Protein AF-R7JAC8-F1 (afdb_monomer_lite)

Foldseek 3Di:
DADPQQKDKDWWKKFKFLFFPDWDPDFADDPVPVLVVQFACPFPDPDGGDRPQFDPDPPPTDGQDGATPCAEHDDLVRGHHDAPDDGPIDTDDPDDDDDPDDRDDDGYWQFYALLQQFFSNFMFMKIKMFMDHNPDFQAKWKAAFPDQDIDHQVVLQVVLCVLLVHDDQQGKHFACPPPPFKDKDQDLVSQQVGIAGNPPRHGDDSVSLVSQCVDNRHNIMTMARRRIAMFGAQGAFRSACNNQFDDDPNHGDQADQFSVSTHRSRGGRRGIDDPQKDKDKAWDDFSHGHHRHRHDTDSHRSRGSRHVDGGTDIDIDIDGHDDDDDDDDD

Radius of gyration: 23.65 Å; chains: 1; bounding box: 54×38×82 Å

Structure (mmCIF, N/CA/C/O backbone):
data_AF-R7JAC8-F1
#
_entry.id   AF-R7JAC8-F1
#
loop_
_atom_site.group_PDB
_atom_site.id
_atom_site.type_symbol
_atom_site.label_atom_id
_atom_site.label_alt_id
_atom_site.label_comp_id
_atom_site.label_asym_id
_atom_site.label_entity_id
_atom_site.label_seq_id
_atom_site.pdbx_PDB_ins_code
_atom_site.Cartn_x
_atom_site.Cartn_y
_atom_site.Cartn_z
_atom_site.occupancy
_atom_site.B_iso_or_equiv
_atom_site.auth_seq_id
_atom_site.auth_comp_id
_atom_site.auth_asym_id
_atom_site.auth_atom_id
_atom_site.pdbx_PDB_model_num
ATOM 1 N N . MET A 1 1 ? -10.197 -15.250 -1.406 1.00 55.03 1 MET A N 1
ATOM 2 C CA . MET A 1 1 ? -9.191 -16.172 -0.827 1.00 55.03 1 MET A CA 1
ATOM 3 C C . MET A 1 1 ? -9.639 -16.570 0.569 1.00 55.03 1 MET A C 1
ATOM 5 O O . MET A 1 1 ? -10.215 -15.730 1.249 1.00 55.03 1 MET A O 1
ATOM 9 N N . THR A 1 2 ? -9.426 -17.821 0.973 1.00 49.91 2 THR A N 1
ATOM 10 C CA . THR A 1 2 ? -9.740 -18.348 2.316 1.00 49.91 2 THR A CA 1
ATOM 11 C C . THR A 1 2 ? -8.438 -18.613 3.071 1.00 49.91 2 THR A C 1
ATOM 13 O O . THR A 1 2 ? -7.591 -19.344 2.561 1.00 49.91 2 THR A O 1
ATOM 16 N N . GLY A 1 3 ? -8.268 -17.994 4.240 1.00 51.56 3 GLY A N 1
ATOM 17 C CA . GLY A 1 3 ? -7.157 -18.231 5.166 1.00 51.56 3 GLY A CA 1
ATOM 18 C C . GLY A 1 3 ? -7.400 -19.447 6.068 1.00 51.56 3 GLY A C 1
ATOM 19 O O . GLY A 1 3 ? -8.512 -19.973 6.123 1.00 51.56 3 GLY A O 1
ATOM 20 N N . ALA A 1 4 ? -6.354 -19.891 6.771 1.00 46.75 4 ALA A N 1
ATOM 21 C CA . ALA A 1 4 ? -6.339 -21.136 7.550 1.00 46.75 4 ALA A CA 1
ATOM 22 C C . ALA A 1 4 ? -7.304 -21.163 8.758 1.00 46.75 4 ALA A C 1
ATOM 24 O O . ALA A 1 4 ? -7.701 -22.245 9.179 1.00 46.75 4 ALA A O 1
ATOM 25 N N . ASP A 1 5 ? -7.761 -20.002 9.240 1.00 60.41 5 ASP A N 1
ATOM 26 C CA . ASP A 1 5 ? -8.537 -19.870 10.487 1.00 60.41 5 ASP A CA 1
ATOM 27 C C . ASP A 1 5 ? -10.008 -19.466 10.261 1.00 60.41 5 ASP A C 1
ATOM 29 O O . ASP A 1 5 ? -10.613 -18.751 11.054 1.00 60.41 5 ASP A O 1
ATOM 33 N N . GLY A 1 6 ? -10.606 -19.861 9.130 1.00 73.50 6 GLY A N 1
ATOM 34 C CA . GLY A 1 6 ? -11.988 -19.477 8.787 1.00 73.50 6 GLY A CA 1
ATOM 35 C C . GLY A 1 6 ? -12.135 -18.018 8.336 1.00 73.50 6 GLY A C 1
ATOM 36 O O . GLY A 1 6 ? -13.251 -17.527 8.152 1.00 73.50 6 GLY A O 1
ATOM 37 N N . HIS A 1 7 ? -11.016 -17.324 8.137 1.00 83.38 7 HIS A N 1
ATOM 38 C CA . HIS A 1 7 ? -10.959 -15.977 7.586 1.00 83.38 7 HIS A CA 1
ATOM 39 C C . HIS A 1 7 ? -11.068 -16.012 6.057 1.00 83.38 7 HIS A C 1
ATOM 41 O O . HIS A 1 7 ? -10.585 -16.938 5.402 1.00 83.38 7 HIS A O 1
ATOM 47 N N . SER A 1 8 ? -11.670 -14.992 5.451 1.00 87.19 8 SER A N 1
ATOM 48 C CA . SER A 1 8 ? -11.678 -14.847 3.996 1.00 87.19 8 SER A CA 1
ATOM 49 C C . SER A 1 8 ? -11.750 -13.391 3.560 1.00 87.19 8 SER A C 1
ATOM 51 O O . SER A 1 8 ? -12.289 -12.543 4.261 1.00 87.19 8 SER A O 1
ATOM 53 N N . ILE A 1 9 ? -11.216 -13.120 2.373 1.00 88.25 9 ILE A N 1
ATOM 54 C CA . ILE A 1 9 ? -11.255 -11.808 1.727 1.00 88.25 9 ILE A CA 1
ATOM 55 C C . ILE A 1 9 ? -11.818 -11.954 0.317 1.00 88.25 9 ILE A C 1
ATOM 57 O O . ILE A 1 9 ? -11.407 -12.833 -0.460 1.00 88.25 9 ILE A O 1
ATOM 61 N N . LYS A 1 10 ? -12.756 -11.068 -0.019 1.00 90.06 10 LYS A N 1
ATOM 62 C CA . LYS A 1 10 ? -13.256 -10.863 -1.377 1.00 90.06 10 LYS A CA 1
ATOM 63 C C . LYS A 1 10 ? -12.906 -9.451 -1.827 1.00 90.06 10 LYS A C 1
ATOM 65 O O . LYS A 1 10 ? -13.525 -8.493 -1.374 1.00 90.06 10 LYS A O 1
ATOM 70 N N . PHE A 1 11 ? -11.953 -9.330 -2.744 1.00 90.00 11 PHE A N 1
ATOM 71 C CA . PHE A 1 11 ? -11.706 -8.065 -3.425 1.00 90.00 11 PHE A CA 1
ATOM 72 C C . PHE A 1 11 ? -12.895 -7.714 -4.319 1.00 90.00 11 PHE A C 1
ATOM 74 O O . PHE A 1 11 ? -13.467 -8.576 -4.989 1.00 90.00 11 PHE A O 1
ATOM 81 N N . THR A 1 12 ? -13.290 -6.448 -4.292 1.00 90.75 12 THR A N 1
ATOM 82 C CA . THR A 1 12 ? -14.485 -5.947 -4.977 1.00 90.75 12 THR A CA 1
ATOM 83 C C . THR A 1 12 ? -14.138 -4.915 -6.035 1.00 90.75 12 THR A C 1
ATOM 85 O O . THR A 1 12 ? -14.752 -4.925 -7.104 1.00 90.75 12 THR A O 1
ATOM 88 N N . ARG A 1 13 ? -13.135 -4.067 -5.780 1.00 91.38 13 ARG A N 1
ATOM 89 C CA . ARG A 1 13 ? -12.676 -3.037 -6.715 1.00 91.38 13 ARG A CA 1
ATOM 90 C C . ARG A 1 13 ? -11.175 -2.820 -6.616 1.00 91.38 13 ARG A C 1
ATOM 92 O O . ARG A 1 13 ? -10.552 -3.200 -5.627 1.00 91.38 13 ARG A O 1
ATOM 99 N N . TRP A 1 14 ? -10.624 -2.186 -7.639 1.00 92.12 14 TRP A N 1
ATOM 100 C CA . TRP A 1 14 ? -9.240 -1.745 -7.675 1.00 92.12 14 TRP A CA 1
ATOM 101 C C . TRP A 1 14 ? -9.094 -0.437 -8.458 1.00 92.12 14 TRP A C 1
ATOM 103 O O . TRP A 1 14 ? -9.967 -0.086 -9.253 1.00 92.12 14 TRP A O 1
ATOM 113 N N . ALA A 1 15 ? 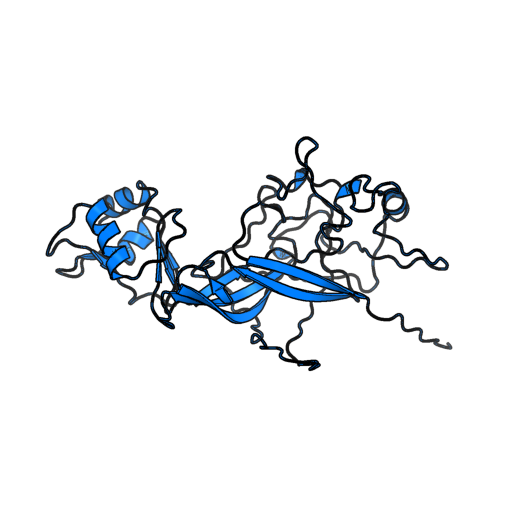-8.005 0.286 -8.233 1.00 92.75 15 ALA A N 1
ATOM 114 C CA . ALA A 1 15 ? -7.608 1.452 -9.014 1.00 92.75 15 ALA A CA 1
ATOM 115 C C . ALA A 1 15 ? -6.078 1.551 -9.052 1.00 92.75 15 ALA A C 1
ATOM 117 O O . ALA A 1 15 ? -5.414 1.156 -8.093 1.00 92.75 15 ALA A O 1
ATOM 118 N N . LEU A 1 16 ? -5.508 2.088 -10.134 1.00 93.56 16 LEU A N 1
ATOM 119 C CA . LEU A 1 16 ? -4.102 2.498 -10.112 1.00 93.56 16 LEU A CA 1
ATOM 120 C C . LEU A 1 16 ? -3.931 3.668 -9.137 1.00 93.56 16 LEU A C 1
ATOM 122 O O . LEU A 1 16 ? -4.762 4.576 -9.105 1.00 93.56 16 LEU A O 1
ATOM 126 N N . ASN A 1 17 ? -2.850 3.651 -8.364 1.00 93.12 17 ASN A N 1
ATOM 127 C CA . ASN A 1 17 ? -2.487 4.723 -7.443 1.00 93.12 17 ASN A CA 1
ATOM 128 C C . ASN A 1 17 ? -1.034 5.152 -7.680 1.00 93.12 17 ASN A C 1
ATOM 130 O O . ASN A 1 17 ? -0.241 4.386 -8.233 1.00 93.12 17 ASN A O 1
ATOM 134 N N . VAL A 1 18 ? -0.688 6.376 -7.278 1.00 93.75 18 VAL A N 1
ATOM 135 C CA . VAL A 1 18 ? 0.640 6.971 -7.513 1.00 93.75 18 VAL A CA 1
ATOM 136 C C . VAL A 1 18 ? 0.983 6.981 -9.014 1.00 93.75 18 VAL A C 1
ATOM 138 O O . VAL A 1 18 ? 2.063 6.592 -9.456 1.00 93.75 18 VAL A O 1
ATOM 141 N N . THR A 1 19 ? 0.020 7.363 -9.858 1.00 94.56 19 THR A N 1
ATOM 142 C CA . THR A 1 19 ? 0.244 7.460 -11.314 1.00 94.56 19 THR A CA 1
ATOM 143 C C . THR A 1 19 ? 0.852 8.813 -11.660 1.00 94.56 19 THR A C 1
ATOM 145 O O . THR A 1 19 ? 0.358 9.831 -11.169 1.00 94.56 19 THR A O 1
ATOM 148 N N . ASN A 1 20 ? 1.852 8.851 -12.540 1.00 95.81 20 ASN A N 1
ATOM 149 C CA . ASN A 1 20 ? 2.506 10.098 -12.945 1.00 95.81 20 ASN A CA 1
ATOM 150 C C . ASN A 1 20 ? 1.518 11.070 -13.628 1.00 95.81 20 ASN A C 1
ATOM 152 O O . ASN A 1 20 ? 0.651 10.645 -14.399 1.00 95.81 20 ASN A O 1
ATOM 156 N N . LYS A 1 21 ? 1.646 12.379 -13.371 1.00 95.69 21 LYS A N 1
ATOM 157 C CA . LYS A 1 21 ? 0.851 13.436 -14.034 1.00 95.69 21 LYS A CA 1
ATOM 158 C C . LYS A 1 21 ? 1.453 13.914 -15.351 1.00 95.69 21 LYS A C 1
ATOM 160 O O . LYS A 1 21 ? 0.790 14.628 -16.102 1.00 95.69 21 LYS A O 1
ATOM 165 N N . SER A 1 22 ? 2.698 13.546 -15.641 1.00 94.38 22 SER A N 1
ATOM 166 C CA . SER A 1 22 ? 3.402 14.007 -16.834 1.00 94.38 22 SER A CA 1
ATOM 167 C C . SER A 1 22 ? 4.224 12.898 -17.486 1.00 94.38 22 SER A C 1
ATOM 169 O O . SER A 1 22 ? 4.523 11.882 -16.872 1.00 94.38 22 SER A O 1
ATOM 171 N N . SER A 1 23 ? 4.555 13.071 -18.765 1.00 94.56 23 SER A N 1
ATOM 172 C CA . SER A 1 23 ? 5.447 12.167 -19.490 1.00 94.56 23 SER A CA 1
ATOM 173 C C . SER A 1 23 ? 6.050 12.876 -20.699 1.00 94.56 23 SER A C 1
ATOM 175 O O . SER A 1 23 ? 5.410 13.738 -21.307 1.00 94.56 23 SER A O 1
ATOM 177 N N . TYR A 1 24 ? 7.261 12.489 -21.095 1.00 93.75 24 TYR A N 1
ATOM 178 C CA . TYR A 1 24 ? 7.812 12.878 -22.391 1.00 93.75 24 TYR A CA 1
ATOM 179 C C . TYR A 1 24 ? 7.021 12.235 -23.536 1.00 93.75 24 TYR A C 1
ATOM 181 O O . TYR A 1 24 ? 6.664 11.057 -23.469 1.00 93.75 24 TYR A O 1
ATOM 189 N N . ILE A 1 25 ? 6.820 12.974 -24.632 1.00 91.06 25 ILE A N 1
ATOM 190 C CA . ILE A 1 25 ? 6.129 12.469 -25.834 1.00 91.06 25 ILE A CA 1
ATOM 191 C C . ILE A 1 25 ? 6.872 11.259 -26.418 1.00 91.06 25 ILE A C 1
ATOM 193 O O . ILE A 1 25 ? 6.269 10.232 -26.728 1.00 91.06 25 ILE A O 1
ATOM 197 N N . LEU A 1 26 ? 8.196 11.360 -26.526 1.00 88.75 26 LEU A N 1
ATOM 198 C CA . LEU A 1 26 ? 9.069 10.264 -26.939 1.00 88.75 26 LEU A CA 1
ATOM 199 C C . LEU A 1 26 ? 9.722 9.635 -25.713 1.00 88.75 26 LEU A C 1
ATOM 201 O O . LEU A 1 26 ? 9.958 10.319 -24.719 1.00 88.75 26 LEU A O 1
ATOM 205 N N . ARG A 1 27 ? 10.039 8.335 -25.788 1.00 89.31 27 ARG A N 1
ATOM 206 C CA . ARG A 1 27 ? 10.784 7.674 -24.713 1.00 89.31 27 ARG A CA 1
ATOM 207 C C . ARG A 1 27 ? 12.119 8.385 -24.528 1.00 89.31 27 ARG A C 1
ATOM 209 O O . ARG A 1 27 ? 12.928 8.423 -25.454 1.00 89.31 27 ARG A O 1
ATOM 216 N N . HIS A 1 28 ? 12.336 8.906 -23.329 1.00 91.50 28 HIS A N 1
ATOM 217 C CA . HIS A 1 28 ? 13.555 9.611 -22.990 1.00 91.50 28 HIS A CA 1
ATOM 218 C C . HIS A 1 28 ? 14.548 8.668 -22.306 1.00 91.50 28 HIS A C 1
ATOM 220 O O . HIS A 1 28 ? 14.201 7.855 -21.450 1.00 91.50 28 HIS A O 1
ATOM 226 N N . VAL A 1 29 ? 15.790 8.737 -22.768 1.00 86.31 29 VAL A N 1
ATOM 227 C CA . VAL A 1 29 ? 16.877 7.810 -22.455 1.00 86.31 29 VAL A CA 1
ATOM 228 C C . VAL A 1 29 ? 18.175 8.597 -22.590 1.00 86.31 29 VAL A C 1
ATOM 230 O O . VAL A 1 29 ? 18.572 8.953 -23.697 1.00 86.31 29 VAL A O 1
ATOM 233 N N . ASN A 1 30 ? 18.819 8.925 -21.472 1.00 83.00 30 ASN A N 1
ATOM 234 C CA . ASN A 1 30 ? 19.975 9.830 -21.452 1.00 83.00 30 ASN A CA 1
ATOM 235 C C . ASN A 1 30 ? 21.264 9.185 -20.913 1.00 83.00 30 ASN A C 1
ATOM 237 O O . ASN A 1 30 ? 22.306 9.833 -20.942 1.00 83.00 30 ASN A O 1
ATOM 241 N N . ASN A 1 31 ? 21.224 7.921 -20.464 1.00 83.50 31 ASN A N 1
ATOM 242 C CA . ASN A 1 31 ? 22.347 7.291 -19.760 1.00 83.50 31 ASN A CA 1
ATOM 243 C C . ASN A 1 31 ? 22.736 5.892 -20.278 1.00 83.50 31 ASN A C 1
ATOM 245 O O . ASN A 1 31 ? 23.062 4.982 -19.517 1.00 83.50 31 ASN A O 1
ATOM 249 N N . TYR A 1 32 ? 22.711 5.718 -21.601 1.00 86.88 32 TYR A N 1
ATOM 250 C CA . TYR A 1 32 ? 23.020 4.444 -22.262 1.00 86.88 32 TYR A CA 1
ATOM 251 C C . TYR A 1 32 ? 24.370 3.845 -21.864 1.00 86.88 32 TYR A C 1
ATOM 253 O O . TYR A 1 32 ? 24.455 2.639 -21.642 1.00 86.88 32 TYR A O 1
ATOM 261 N N . ALA A 1 33 ? 25.417 4.674 -21.794 1.00 89.62 33 ALA A N 1
ATOM 262 C CA . ALA A 1 33 ? 26.768 4.210 -21.497 1.00 89.62 33 ALA A CA 1
ATOM 263 C C . ALA A 1 33 ? 26.839 3.568 -20.106 1.00 89.62 33 ALA A C 1
ATOM 265 O O . ALA A 1 33 ? 27.368 2.467 -19.981 1.00 89.62 33 ALA A O 1
ATOM 266 N N . ASN A 1 34 ? 26.236 4.195 -19.091 1.00 91.12 34 ASN A N 1
ATOM 267 C CA . ASN A 1 34 ? 26.216 3.625 -17.746 1.00 91.12 34 ASN A CA 1
ATOM 268 C C . ASN A 1 34 ? 25.330 2.382 -17.695 1.00 91.12 34 ASN A C 1
ATOM 270 O O . ASN A 1 34 ? 25.773 1.343 -17.212 1.00 91.12 34 ASN A O 1
ATOM 274 N N . TRP A 1 35 ? 24.119 2.441 -18.257 1.00 91.81 35 TRP A N 1
ATOM 275 C CA . TRP A 1 35 ? 23.218 1.286 -18.288 1.00 91.81 35 TRP A CA 1
ATOM 276 C C . TRP A 1 35 ? 23.852 0.068 -18.957 1.00 91.81 35 TRP A C 1
ATOM 278 O O . TRP A 1 35 ? 23.593 -1.054 -18.536 1.00 91.81 35 TRP A O 1
ATOM 288 N N . ALA A 1 36 ? 24.720 0.261 -19.956 1.00 89.56 36 ALA A N 1
ATOM 289 C CA . ALA A 1 36 ? 25.423 -0.828 -20.637 1.00 89.56 36 ALA A CA 1
ATOM 290 C C . ALA A 1 36 ? 26.490 -1.494 -19.753 1.00 89.56 36 ALA A C 1
ATOM 292 O O . ALA A 1 36 ? 26.899 -2.619 -20.033 1.00 89.56 36 ALA A O 1
ATOM 293 N N . THR A 1 37 ? 26.920 -0.811 -18.689 1.00 89.88 37 THR A N 1
ATOM 294 C CA . THR A 1 37 ? 27.840 -1.327 -17.664 1.00 89.88 37 THR A CA 1
ATOM 295 C C . THR A 1 37 ? 27.123 -1.887 -16.438 1.00 89.88 37 THR A C 1
ATOM 297 O O . THR A 1 37 ? 27.772 -2.508 -15.601 1.00 89.88 37 THR A O 1
ATOM 300 N N . TYR A 1 38 ? 25.805 -1.699 -16.326 1.00 90.38 38 TYR A N 1
ATOM 301 C CA . TYR A 1 38 ? 25.039 -2.179 -15.182 1.00 90.38 38 TYR A CA 1
ATOM 302 C C . TYR A 1 38 ? 24.729 -3.663 -15.307 1.00 90.38 38 TYR A C 1
ATOM 304 O O . TYR A 1 38 ? 23.852 -4.101 -16.05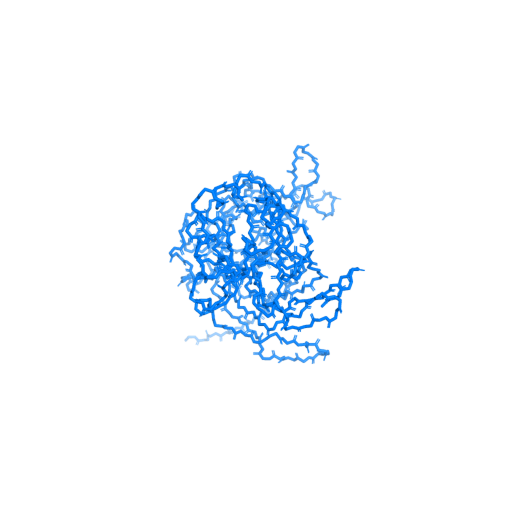5 1.00 90.38 38 TYR A O 1
ATOM 312 N N . TYR A 1 39 ? 25.499 -4.420 -14.541 1.00 85.94 39 TYR A N 1
ATOM 313 C CA . TYR A 1 39 ? 25.534 -5.867 -14.519 1.00 85.94 39 TYR A CA 1
ATOM 314 C C . TYR A 1 39 ? 25.377 -6.305 -13.066 1.00 85.94 39 TYR A C 1
ATOM 316 O O . TYR A 1 39 ? 26.282 -6.106 -12.254 1.00 85.94 39 TYR A O 1
ATOM 324 N N . ASN A 1 40 ? 24.232 -6.900 -12.727 1.00 83.56 40 ASN A N 1
ATOM 325 C CA . ASN A 1 40 ? 24.014 -7.405 -11.375 1.00 83.56 40 ASN A CA 1
ATOM 326 C C . ASN A 1 40 ? 24.610 -8.818 -11.270 1.00 83.56 40 ASN A C 1
ATOM 328 O O . ASN A 1 40 ? 24.071 -9.779 -11.819 1.00 83.56 40 ASN A O 1
ATOM 332 N N . ALA A 1 41 ? 25.746 -8.941 -10.580 1.00 80.19 41 ALA A N 1
ATOM 333 C CA . ALA A 1 41 ? 26.444 -10.217 -10.400 1.00 80.19 41 ALA A CA 1
ATOM 334 C C . ALA A 1 41 ? 25.689 -11.210 -9.497 1.00 80.19 41 ALA A C 1
ATOM 336 O O . ALA A 1 41 ? 26.044 -12.387 -9.458 1.00 80.19 41 ALA A O 1
ATOM 337 N N . LYS A 1 42 ? 24.674 -10.736 -8.766 1.00 81.19 42 LYS A N 1
ATOM 338 C CA . LYS A 1 42 ? 23.847 -11.537 -7.861 1.00 81.19 42 LYS A CA 1
ATOM 339 C C . LYS A 1 42 ? 22.513 -11.966 -8.478 1.00 81.19 42 LYS A C 1
ATOM 341 O O . LYS A 1 42 ? 21.796 -12.719 -7.833 1.00 81.19 42 LYS A O 1
ATOM 346 N N . ALA A 1 43 ? 22.185 -11.508 -9.691 1.00 79.94 43 ALA A N 1
ATOM 347 C CA . ALA A 1 43 ? 20.999 -11.946 -10.430 1.00 79.94 43 ALA A CA 1
ATOM 348 C C . ALA A 1 43 ? 20.967 -13.481 -10.584 1.00 79.94 43 ALA A C 1
ATOM 350 O O . ALA A 1 43 ? 22.006 -14.118 -10.799 1.00 79.94 43 ALA A O 1
ATOM 351 N N . GLU A 1 44 ? 19.780 -14.083 -10.472 1.00 65.56 44 GLU A N 1
ATOM 352 C CA . GLU A 1 44 ? 19.619 -15.536 -10.589 1.00 65.56 44 GLU A CA 1
ATOM 353 C C . GLU A 1 44 ? 20.023 -16.015 -11.997 1.00 65.56 44 GLU A C 1
ATOM 355 O O . GLU A 1 44 ? 19.582 -15.478 -13.009 1.00 65.56 44 GLU A O 1
ATOM 360 N N . GLY A 1 45 ? 20.882 -17.038 -12.080 1.00 58.66 45 GLY A N 1
ATOM 361 C CA . GLY A 1 45 ? 21.424 -17.534 -13.358 1.00 58.66 45 GLY A CA 1
ATOM 362 C C . GLY A 1 45 ? 22.948 -17.654 -13.422 1.00 58.66 45 GLY A C 1
ATOM 363 O O . GLY A 1 45 ? 23.473 -18.083 -14.444 1.00 58.66 45 GLY A O 1
ATOM 364 N N . GLY A 1 46 ? 23.646 -17.315 -12.329 1.00 51.84 46 GLY A N 1
ATOM 365 C CA . GLY A 1 46 ? 24.966 -17.831 -11.950 1.00 51.84 46 GLY A CA 1
ATOM 366 C C . GLY A 1 46 ? 25.940 -18.114 -13.097 1.00 51.84 46 GLY A C 1
ATOM 367 O O . GLY A 1 46 ? 26.085 -19.267 -13.485 1.00 51.84 46 GLY A O 1
ATOM 368 N N . THR A 1 47 ? 26.606 -17.068 -13.605 1.00 48.81 47 THR A N 1
ATOM 369 C CA . THR A 1 47 ? 28.007 -17.007 -14.118 1.00 48.81 47 THR A CA 1
ATOM 370 C C . THR A 1 47 ? 28.223 -15.912 -15.170 1.00 48.81 47 THR A C 1
ATOM 372 O O . THR A 1 47 ? 29.366 -15.529 -15.406 1.00 48.81 47 THR A O 1
ATOM 375 N N . ALA A 1 48 ? 27.163 -15.322 -15.727 1.00 57.44 48 ALA A N 1
ATOM 376 C CA . ALA A 1 48 ? 27.243 -14.092 -16.513 1.00 57.44 48 ALA A CA 1
ATOM 377 C C . ALA A 1 48 ? 26.310 -13.057 -15.888 1.00 57.44 48 ALA A C 1
ATOM 379 O O . ALA A 1 48 ? 25.104 -13.276 -15.807 1.00 57.44 48 ALA A O 1
ATOM 380 N N . ALA A 1 49 ? 26.868 -11.951 -15.405 1.00 64.00 49 ALA A N 1
ATOM 381 C CA . ALA A 1 49 ? 26.056 -10.856 -14.911 1.00 64.00 49 ALA A CA 1
ATOM 382 C C . ALA A 1 49 ? 25.113 -10.387 -16.036 1.00 64.00 49 ALA A C 1
ATOM 384 O O . ALA A 1 49 ? 25.537 -10.232 -17.184 1.00 64.00 49 ALA A O 1
ATOM 385 N N . LEU A 1 50 ? 23.826 -10.227 -15.728 1.00 74.06 50 LEU A N 1
ATOM 386 C CA . LEU A 1 50 ? 22.810 -9.905 -16.728 1.00 74.06 50 LEU A CA 1
ATOM 387 C C . LEU A 1 50 ? 22.661 -8.389 -16.858 1.00 74.06 50 LEU A C 1
ATOM 389 O O . LEU A 1 50 ? 22.476 -7.687 -15.862 1.00 74.06 50 LEU A O 1
ATOM 393 N N . ASN A 1 51 ? 22.711 -7.890 -18.096 1.00 87.62 51 ASN A N 1
ATOM 394 C CA . ASN A 1 51 ? 22.264 -6.538 -18.401 1.00 87.62 51 ASN A CA 1
ATOM 395 C C . ASN A 1 51 ? 20.749 -6.557 -18.626 1.00 87.62 51 ASN A C 1
ATOM 397 O O . ASN A 1 51 ? 20.267 -7.189 -19.563 1.00 87.62 51 ASN A O 1
ATOM 401 N N . ARG A 1 52 ? 20.004 -5.855 -17.775 1.00 90.12 52 ARG A N 1
ATOM 402 C CA . ARG A 1 52 ? 18.532 -5.802 -17.824 1.00 90.12 52 ARG A CA 1
ATOM 403 C C . ARG A 1 52 ? 17.976 -4.715 -18.751 1.00 90.12 52 ARG A C 1
ATOM 405 O O . ARG A 1 52 ? 16.802 -4.732 -19.100 1.00 90.12 52 ARG A O 1
ATOM 412 N N . PHE A 1 53 ? 18.814 -3.778 -19.191 1.00 92.06 53 PHE A N 1
ATOM 413 C CA . PHE A 1 53 ? 18.383 -2.588 -19.924 1.00 92.06 53 PHE A CA 1
ATOM 414 C C . PHE A 1 53 ? 18.286 -2.805 -21.434 1.00 92.06 53 PHE A C 1
ATOM 416 O O . PHE A 1 53 ? 17.474 -2.141 -22.083 1.00 92.06 53 PHE A O 1
ATOM 423 N N . PHE A 1 54 ? 19.081 -3.722 -21.994 1.00 90.12 54 PHE A N 1
ATOM 424 C CA . PHE A 1 54 ? 19.185 -3.936 -23.438 1.00 90.12 54 PHE A CA 1
ATOM 425 C C . PHE A 1 54 ? 18.823 -5.361 -23.851 1.00 90.12 54 PHE A C 1
ATOM 427 O O . PHE A 1 54 ? 19.226 -6.338 -23.229 1.00 90.12 54 PHE A O 1
ATOM 434 N N . GLY A 1 55 ? 18.074 -5.482 -24.948 1.00 85.38 55 GLY A N 1
ATOM 435 C CA . GLY A 1 55 ? 17.827 -6.769 -25.598 1.00 85.38 55 GLY A CA 1
ATOM 436 C C . GLY A 1 55 ? 19.088 -7.364 -26.222 1.00 85.38 55 GLY A C 1
ATOM 437 O O . GLY A 1 55 ? 20.084 -6.682 -26.422 1.00 85.38 55 GLY A O 1
ATOM 438 N N . SER A 1 56 ? 19.023 -8.641 -26.594 1.00 83.19 56 SER A N 1
ATOM 439 C CA . SER A 1 56 ? 20.143 -9.364 -27.212 1.00 83.19 56 SER A CA 1
ATOM 440 C C . SER A 1 56 ? 20.283 -9.136 -28.723 1.00 83.19 56 SER A C 1
ATOM 442 O O . SER A 1 56 ? 21.320 -9.450 -29.301 1.00 83.19 56 SER A O 1
ATOM 444 N N . THR A 1 57 ? 19.251 -8.605 -29.388 1.00 82.00 57 THR A N 1
ATOM 445 C CA . THR A 1 57 ? 19.256 -8.361 -30.841 1.00 82.00 57 THR A CA 1
ATOM 446 C C . THR A 1 57 ? 19.645 -6.920 -31.146 1.00 82.00 57 THR A C 1
ATOM 448 O O . THR A 1 57 ? 18.952 -5.995 -30.727 1.00 82.00 57 THR A O 1
ATOM 451 N N . ALA A 1 58 ? 20.736 -6.740 -31.890 1.00 80.69 58 ALA A N 1
ATOM 452 C CA . ALA A 1 58 ? 21.228 -5.434 -32.323 1.00 80.69 58 ALA A CA 1
ATOM 453 C C . ALA A 1 58 ? 20.402 -4.837 -33.486 1.00 80.69 58 ALA A C 1
ATOM 455 O O . ALA A 1 58 ? 19.613 -5.528 -34.127 1.00 80.69 58 ALA A O 1
ATOM 456 N N . ASN A 1 59 ? 20.665 -3.561 -33.800 1.00 75.50 59 ASN A N 1
ATOM 457 C CA . ASN A 1 59 ? 20.122 -2.786 -34.933 1.00 75.50 59 ASN A CA 1
ATOM 458 C C . ASN A 1 59 ? 18.620 -2.408 -34.893 1.00 75.50 59 ASN A C 1
ATOM 460 O O . ASN A 1 59 ? 17.848 -2.838 -35.753 1.00 75.50 59 ASN A O 1
ATOM 464 N N . PRO A 1 60 ? 18.201 -1.490 -34.002 1.00 77.38 60 PRO A N 1
ATOM 465 C CA . PRO A 1 60 ? 18.836 -1.087 -32.746 1.00 77.38 60 PRO A CA 1
ATOM 466 C C . PRO A 1 60 ? 18.516 -2.089 -31.626 1.00 77.38 60 PRO A C 1
ATOM 468 O O . PRO A 1 60 ? 17.524 -2.816 -31.703 1.00 77.38 60 PRO A O 1
ATOM 471 N N . TYR A 1 61 ? 19.317 -2.095 -30.555 1.00 83.75 61 TYR A N 1
ATOM 472 C CA . TYR A 1 61 ? 18.932 -2.821 -29.345 1.00 83.75 61 TYR A CA 1
ATOM 473 C C . TYR A 1 61 ? 17.609 -2.280 -28.807 1.00 83.75 61 TYR A C 1
ATOM 475 O O . TYR A 1 61 ? 17.410 -1.067 -28.702 1.00 83.75 61 TYR A O 1
ATOM 483 N N . ARG A 1 62 ? 16.701 -3.185 -28.433 1.00 85.38 62 ARG A N 1
ATOM 484 C CA . ARG A 1 62 ? 15.520 -2.795 -27.663 1.00 85.38 62 ARG A CA 1
ATOM 485 C C . ARG A 1 62 ? 15.974 -2.337 -26.283 1.00 85.38 62 ARG A C 1
ATOM 487 O O . ARG A 1 62 ? 16.702 -3.063 -25.615 1.00 85.38 62 ARG A O 1
ATOM 494 N N . VAL A 1 63 ? 15.518 -1.161 -25.871 1.00 89.75 63 VAL A N 1
ATOM 495 C CA . VAL A 1 63 ? 15.737 -0.636 -24.520 1.00 89.75 63 VAL A CA 1
ATOM 496 C C . VAL A 1 63 ? 14.514 -0.953 -23.672 1.00 89.75 63 VAL A C 1
ATOM 498 O O . VAL A 1 63 ? 13.385 -0.721 -24.117 1.00 89.75 63 VAL A O 1
ATOM 501 N N . TYR A 1 64 ? 14.721 -1.485 -22.474 1.00 91.69 64 TYR A N 1
ATOM 502 C CA . TYR A 1 64 ? 13.642 -1.882 -21.566 1.00 91.69 64 TYR A CA 1
ATOM 503 C C . TYR A 1 64 ? 13.349 -0.855 -20.472 1.00 91.69 64 TYR A C 1
ATOM 505 O O . TYR A 1 64 ? 12.334 -0.974 -19.808 1.00 91.69 64 TYR A O 1
ATOM 513 N N . TRP A 1 65 ? 14.156 0.200 -20.356 1.00 94.50 65 TRP A N 1
ATOM 514 C CA . TRP A 1 65 ? 13.983 1.256 -19.357 1.00 94.50 65 TRP A CA 1
ATOM 515 C C . TRP A 1 65 ? 13.838 2.652 -19.975 1.00 94.50 65 TRP A C 1
ATOM 517 O O . TRP A 1 65 ? 14.028 2.833 -21.185 1.00 94.50 65 TRP A O 1
ATOM 527 N N . ALA A 1 66 ? 13.481 3.631 -19.147 1.00 94.56 66 ALA A N 1
ATOM 528 C CA . ALA A 1 66 ? 13.270 5.021 -19.535 1.00 94.56 66 ALA A CA 1
ATOM 529 C C . ALA A 1 66 ? 13.512 5.972 -18.354 1.00 94.56 66 ALA A C 1
ATOM 531 O O . ALA A 1 66 ? 13.471 5.555 -17.198 1.00 94.56 66 ALA A O 1
ATOM 532 N N . VAL A 1 67 ? 13.742 7.247 -18.661 1.00 95.25 67 VAL A N 1
ATOM 533 C CA . VAL A 1 67 ? 13.848 8.348 -17.693 1.00 95.25 67 VAL A CA 1
ATOM 534 C C . VAL A 1 67 ? 12.650 9.267 -17.884 1.00 95.25 67 VAL A C 1
ATOM 536 O O . VAL A 1 67 ? 12.507 9.845 -18.963 1.00 95.25 67 VAL A O 1
ATOM 539 N N . ASP A 1 68 ? 11.805 9.408 -16.868 1.00 95.31 68 ASP A N 1
ATOM 540 C CA . ASP A 1 68 ? 10.648 10.302 -16.905 1.00 95.31 68 ASP A CA 1
ATOM 541 C C . ASP A 1 68 ? 10.970 11.727 -16.394 1.00 95.31 68 ASP A C 1
ATOM 543 O O . ASP A 1 68 ? 12.135 12.128 -16.293 1.00 95.31 68 ASP A O 1
ATOM 547 N N . ASN A 1 69 ? 9.932 12.540 -16.171 1.00 93.31 69 ASN A N 1
ATOM 548 C CA . ASN A 1 69 ? 10.074 13.944 -15.774 1.00 93.31 69 ASN A CA 1
ATOM 549 C C . ASN A 1 69 ? 10.493 14.125 -14.305 1.00 93.31 69 ASN A C 1
ATOM 551 O O . ASN A 1 69 ? 11.116 15.134 -13.979 1.00 93.31 69 ASN A O 1
ATOM 555 N N . ASN A 1 70 ? 10.149 13.175 -13.439 1.00 93.19 70 ASN A N 1
ATOM 556 C CA . ASN A 1 70 ? 10.343 13.197 -11.990 1.00 93.19 70 ASN A CA 1
ATOM 557 C C . ASN A 1 70 ? 11.136 11.944 -11.593 1.00 93.19 70 ASN A C 1
ATOM 559 O O . ASN A 1 70 ? 10.715 11.135 -10.781 1.00 93.19 70 ASN A O 1
ATOM 563 N N . TYR A 1 71 ? 12.306 11.790 -12.219 1.00 94.69 71 TYR A N 1
ATOM 564 C CA . TYR A 1 71 ? 13.105 10.570 -12.118 1.00 94.69 71 TYR A CA 1
ATOM 565 C C . TYR A 1 71 ? 14.049 10.551 -10.906 1.00 94.69 71 TYR A C 1
ATOM 567 O O . TYR A 1 71 ? 14.301 9.506 -10.312 1.00 94.69 71 TYR A O 1
ATOM 575 N N . SER A 1 72 ? 14.652 11.696 -10.573 1.00 92.75 72 SER A N 1
ATOM 576 C CA . SER A 1 72 ? 15.689 11.808 -9.526 1.00 92.75 72 SER A CA 1
ATOM 577 C C . SER A 1 72 ? 15.289 12.706 -8.357 1.00 92.75 72 SER A C 1
ATOM 579 O O . SER A 1 72 ? 16.059 12.843 -7.410 1.00 92.75 72 SER A O 1
ATOM 581 N N . SER A 1 73 ? 14.144 13.376 -8.455 1.00 89.25 73 SER A N 1
ATOM 582 C CA . SER A 1 73 ? 13.615 14.271 -7.433 1.00 89.25 73 SER A CA 1
ATOM 583 C C . SER A 1 73 ? 12.115 14.399 -7.641 1.00 89.25 73 SER A C 1
ATOM 585 O O . SER A 1 73 ? 11.665 14.815 -8.712 1.00 89.25 73 SER A O 1
ATOM 587 N N . ASN A 1 74 ? 11.376 13.986 -6.617 1.00 90.56 74 ASN A N 1
ATOM 588 C CA . ASN A 1 74 ? 9.957 13.693 -6.709 1.00 90.56 74 ASN A CA 1
ATOM 589 C C . ASN A 1 74 ? 9.250 14.337 -5.514 1.00 90.56 74 ASN A C 1
ATOM 591 O O . ASN A 1 74 ? 9.813 14.453 -4.423 1.00 90.56 74 ASN A O 1
ATOM 595 N N . THR A 1 75 ? 8.002 14.738 -5.709 1.00 90.94 75 THR A N 1
ATOM 596 C CA . THR A 1 75 ? 7.105 15.198 -4.650 1.00 90.94 75 THR A CA 1
ATOM 597 C C . THR A 1 75 ? 5.748 14.520 -4.801 1.00 90.94 75 THR A C 1
ATOM 599 O O . THR A 1 75 ? 5.371 14.118 -5.900 1.00 90.94 75 THR A O 1
ATOM 602 N N . ALA A 1 76 ? 4.956 14.436 -3.728 1.00 87.56 76 ALA A N 1
ATOM 603 C CA . ALA A 1 76 ? 3.596 13.884 -3.814 1.00 87.56 76 ALA A CA 1
ATOM 604 C C . ALA A 1 76 ? 2.736 14.598 -4.881 1.00 87.56 76 ALA A C 1
ATOM 606 O O . ALA A 1 76 ? 1.896 13.990 -5.545 1.00 87.56 76 ALA A O 1
ATOM 607 N N . GLY A 1 77 ? 2.994 15.894 -5.103 1.00 91.06 77 GLY A N 1
ATOM 608 C CA . GLY A 1 77 ? 2.305 16.717 -6.096 1.00 91.06 77 GLY A CA 1
ATOM 609 C C . GLY A 1 77 ? 2.487 16.254 -7.544 1.00 91.06 77 GLY A C 1
ATOM 610 O O . GLY A 1 77 ? 1.620 16.539 -8.375 1.00 91.06 77 GLY A O 1
ATOM 611 N N . ASP A 1 78 ? 3.540 15.495 -7.839 1.00 94.38 78 ASP A N 1
ATOM 612 C CA . ASP A 1 78 ? 3.846 14.978 -9.175 1.00 94.38 78 ASP A CA 1
ATOM 613 C C . ASP A 1 78 ? 2.945 13.807 -9.600 1.00 94.38 78 ASP A C 1
ATOM 615 O O . ASP A 1 78 ? 2.832 13.494 -10.791 1.00 94.38 78 ASP A O 1
ATOM 619 N N . PHE A 1 79 ? 2.247 13.194 -8.641 1.00 93.62 79 PHE A N 1
ATOM 620 C CA . PHE A 1 79 ? 1.460 11.984 -8.846 1.00 93.62 79 PHE A CA 1
ATOM 621 C C . PHE A 1 79 ? -0.021 12.213 -8.544 1.00 93.62 79 PHE A C 1
ATOM 623 O O . PHE A 1 79 ? -0.411 13.091 -7.770 1.00 93.62 79 PHE A O 1
ATOM 630 N N . ASN A 1 80 ? -0.882 11.418 -9.177 1.00 91.69 80 ASN A N 1
ATOM 631 C CA . ASN A 1 80 ? -2.246 11.230 -8.695 1.00 91.69 80 ASN A CA 1
ATOM 632 C C . ASN A 1 80 ? -2.188 10.195 -7.574 1.00 91.69 80 ASN A C 1
ATOM 634 O O . ASN A 1 80 ? -1.904 9.024 -7.838 1.00 91.69 80 ASN A O 1
ATOM 638 N N . GLN A 1 81 ? -2.421 10.650 -6.348 1.00 88.75 81 GLN A N 1
ATOM 639 C CA . GLN A 1 81 ? -2.475 9.817 -5.156 1.00 88.75 81 GLN A CA 1
ATOM 640 C C . GLN A 1 81 ? -3.863 9.932 -4.537 1.00 88.75 81 GLN A C 1
ATOM 642 O O . GLN A 1 81 ? -4.401 11.032 -4.419 1.00 88.75 81 GLN A O 1
ATOM 647 N N . PHE A 1 82 ? -4.443 8.796 -4.174 1.00 83.94 82 PHE A N 1
ATOM 648 C CA . PHE A 1 82 ? -5.706 8.736 -3.453 1.00 83.94 82 PHE A CA 1
ATOM 649 C C . PHE A 1 82 ? -5.414 8.430 -1.984 1.00 83.94 82 PHE A C 1
ATOM 651 O O . PHE A 1 82 ? -4.995 7.316 -1.677 1.00 83.94 82 PHE A O 1
ATOM 658 N N . ASN A 1 83 ? -5.614 9.427 -1.124 1.00 71.00 83 ASN A N 1
ATOM 659 C CA . ASN A 1 83 ? -5.548 9.353 0.340 1.00 71.00 83 ASN A CA 1
ATOM 660 C C . ASN A 1 83 ? -6.897 9.738 0.990 1.00 71.00 83 ASN A C 1
ATOM 662 O O . ASN A 1 83 ? -7.221 9.242 2.057 1.00 71.00 83 ASN A O 1
ATOM 666 N N . ASP A 1 84 ? -7.721 10.549 0.317 1.00 65.69 84 ASP A N 1
ATOM 667 C CA . ASP A 1 84 ? -9.089 10.906 0.738 1.00 65.69 84 ASP A CA 1
ATOM 668 C C . ASP A 1 84 ? -10.089 11.035 -0.437 1.00 65.69 84 ASP A C 1
ATOM 670 O O . ASP A 1 84 ? -11.307 10.902 -0.277 1.00 65.69 84 ASP A O 1
ATOM 674 N N . ALA A 1 85 ? -9.584 11.277 -1.647 1.00 63.06 85 ALA A N 1
ATOM 675 C CA . ALA A 1 85 ? -10.372 11.444 -2.857 1.00 63.06 85 ALA A CA 1
ATOM 676 C C . ALA A 1 85 ? -10.940 10.111 -3.353 1.00 63.06 85 ALA A C 1
ATOM 678 O O . ALA A 1 85 ? -10.307 9.066 -3.235 1.00 63.06 85 ALA A O 1
ATOM 679 N N . THR A 1 86 ? -12.119 10.146 -3.985 1.00 78.75 86 THR A N 1
ATOM 680 C CA . THR A 1 86 ? -12.749 8.951 -4.567 1.00 78.75 86 THR A CA 1
ATOM 681 C C . THR A 1 86 ? -11.936 8.451 -5.771 1.00 78.75 86 THR A C 1
ATOM 683 O O . THR A 1 86 ? -11.935 9.123 -6.809 1.00 78.75 86 THR A O 1
ATOM 686 N N . PRO A 1 87 ? -11.274 7.279 -5.687 1.00 84.12 87 PRO A N 1
ATOM 687 C CA . PRO A 1 87 ? -10.555 6.706 -6.818 1.00 84.12 87 PRO A CA 1
ATOM 688 C C . PRO A 1 87 ? -11.495 6.402 -7.982 1.00 84.12 87 PRO A C 1
ATOM 690 O O . PRO A 1 87 ? -12.684 6.122 -7.792 1.00 84.12 87 PRO A O 1
ATOM 693 N N . ASN A 1 88 ? -10.953 6.373 -9.201 1.00 84.25 88 ASN A N 1
ATOM 694 C CA . ASN A 1 88 ? -11.688 5.865 -10.359 1.00 84.25 88 ASN A CA 1
ATOM 695 C C . ASN A 1 88 ? -11.753 4.331 -10.312 1.00 84.25 88 ASN A C 1
ATOM 697 O O . ASN A 1 88 ? -11.022 3.629 -11.009 1.00 84.25 88 ASN A O 1
ATOM 701 N N . TRP A 1 89 ? -12.605 3.816 -9.430 1.00 90.25 89 TRP A N 1
ATOM 702 C CA . TRP A 1 89 ? -12.712 2.394 -9.148 1.00 90.25 89 TRP A CA 1
ATOM 703 C C . TRP A 1 89 ? -13.099 1.571 -10.378 1.00 90.25 89 TRP A C 1
ATOM 705 O O . TRP A 1 89 ? -14.147 1.771 -10.996 1.00 90.25 89 TRP A O 1
ATOM 715 N N . LYS A 1 90 ? -12.303 0.541 -10.651 1.00 89.12 90 LYS A N 1
ATOM 716 C CA . LYS A 1 90 ? -12.638 -0.572 -11.535 1.00 89.12 90 LYS A CA 1
ATOM 717 C C . LYS A 1 90 ? -13.189 -1.718 -10.698 1.00 89.12 90 LYS A C 1
ATOM 719 O O . LYS A 1 90 ? -12.655 -2.028 -9.638 1.00 89.12 90 LYS A O 1
ATOM 724 N N . ALA A 1 91 ? -14.235 -2.388 -11.171 1.00 88.56 91 ALA A N 1
ATOM 725 C CA . ALA A 1 91 ? -14.696 -3.612 -10.522 1.00 88.56 91 ALA A CA 1
ATOM 726 C C . ALA A 1 91 ? -13.636 -4.719 -10.651 1.00 88.56 91 ALA A C 1
ATOM 728 O O . ALA A 1 91 ? -13.037 -4.891 -11.718 1.00 88.56 91 ALA A O 1
ATOM 729 N N . MET A 1 92 ? -13.438 -5.499 -9.588 1.00 84.50 92 MET A N 1
ATOM 730 C CA . MET A 1 92 ? -12.641 -6.723 -9.665 1.00 84.50 92 MET A CA 1
ATOM 731 C C . MET A 1 92 ? -13.339 -7.726 -10.576 1.00 84.50 92 MET A C 1
ATOM 733 O O . MET A 1 92 ? -14.523 -8.023 -10.402 1.00 84.50 92 MET A O 1
ATOM 737 N N . LEU A 1 93 ? -12.603 -8.248 -11.552 1.00 70.94 93 LEU A N 1
ATOM 738 C CA . LEU A 1 93 ? -13.098 -9.298 -12.427 1.00 70.94 93 LEU A CA 1
ATOM 739 C C . LEU A 1 93 ? -12.710 -10.659 -11.857 1.00 70.94 93 LEU A C 1
ATOM 741 O O . LEU A 1 93 ? -11.538 -10.930 -11.611 1.00 70.94 93 LEU A O 1
ATOM 745 N N . ASN A 1 94 ? -13.696 -11.540 -11.713 1.00 61.16 94 ASN A N 1
ATOM 746 C CA . ASN A 1 94 ? -13.432 -12.968 -11.589 1.00 61.16 94 ASN A CA 1
ATOM 747 C C . ASN A 1 94 ? -13.134 -13.497 -12.995 1.00 61.16 94 ASN A C 1
ATOM 749 O O . ASN A 1 94 ? -14.040 -13.954 -13.691 1.00 61.16 94 ASN A O 1
ATOM 753 N N . VAL A 1 95 ? -11.887 -13.368 -13.446 1.00 57.00 95 VAL A N 1
ATOM 754 C CA . VAL A 1 95 ? -11.485 -13.897 -14.751 1.00 57.00 95 VAL A CA 1
ATOM 755 C C . VAL A 1 95 ? -11.402 -15.420 -14.640 1.00 57.00 95 VAL A C 1
ATOM 757 O O . VAL A 1 95 ? -10.463 -15.969 -14.072 1.00 57.00 95 VAL A O 1
ATOM 760 N N . THR A 1 96 ? -12.413 -16.119 -15.154 1.00 52.78 96 THR A N 1
ATOM 761 C CA . THR A 1 96 ? -12.356 -17.565 -15.397 1.00 52.78 96 THR A CA 1
ATOM 762 C C . THR A 1 96 ? -12.291 -17.796 -16.902 1.00 52.78 96 THR A C 1
ATOM 764 O O . THR A 1 96 ? -13.280 -17.569 -17.600 1.00 52.78 96 THR A O 1
ATOM 767 N N . GLY A 1 97 ? -11.141 -18.254 -17.397 1.00 50.47 97 GLY A N 1
ATOM 768 C CA . GLY A 1 97 ? -10.913 -18.516 -18.819 1.00 50.47 97 GLY A CA 1
ATOM 769 C C . GLY A 1 97 ? -10.348 -17.327 -19.602 1.00 50.47 97 GLY A C 1
ATOM 770 O O . GLY A 1 97 ? -10.225 -16.215 -19.092 1.00 50.47 97 GLY A O 1
ATOM 771 N N . ASP A 1 98 ? -9.998 -17.602 -20.857 1.00 45.78 98 ASP A N 1
ATOM 772 C CA . ASP A 1 98 ? -9.324 -16.690 -21.784 1.00 45.78 98 ASP A CA 1
ATOM 773 C C . ASP A 1 98 ? -10.329 -15.663 -22.331 1.00 45.78 98 ASP A C 1
ATOM 775 O O . ASP A 1 98 ? -10.884 -15.784 -23.424 1.00 45.78 98 ASP A O 1
ATOM 779 N N . THR A 1 99 ? -10.682 -14.693 -21.492 1.00 50.47 99 THR A N 1
ATOM 780 C CA . THR A 1 99 ? -11.611 -13.625 -21.855 1.00 50.47 99 THR A CA 1
ATOM 781 C C . THR A 1 99 ? -10.840 -12.313 -21.887 1.00 50.47 99 THR A C 1
ATOM 783 O O . THR A 1 99 ? -10.325 -11.862 -20.866 1.00 50.47 99 THR A O 1
ATOM 786 N N . HIS A 1 100 ? -10.753 -11.695 -23.068 1.00 52.53 100 HIS A N 1
ATOM 787 C CA . HIS A 1 100 ? -10.162 -10.368 -23.297 1.00 52.53 100 HIS A CA 1
ATOM 788 C C . HIS A 1 100 ? -11.024 -9.255 -22.659 1.00 52.53 100 HIS A C 1
ATOM 790 O O . HIS A 1 100 ? -11.544 -8.373 -23.343 1.00 52.53 100 HIS A O 1
ATOM 796 N N . THR A 1 101 ? -11.279 -9.360 -21.356 1.00 56.28 101 THR A N 1
ATOM 797 C CA . THR A 1 101 ? -12.265 -8.564 -20.624 1.00 56.28 101 THR A CA 1
ATOM 798 C C . THR A 1 101 ? -11.766 -7.164 -20.272 1.00 56.28 101 THR A C 1
ATOM 800 O O . THR A 1 101 ? -10.579 -6.855 -20.259 1.00 56.28 101 THR A O 1
ATOM 803 N N . THR A 1 102 ? -12.743 -6.291 -20.039 1.00 59.66 102 THR A N 1
ATOM 804 C CA . THR A 1 102 ? -12.737 -4.839 -20.261 1.00 59.66 102 THR A CA 1
ATOM 805 C C . THR A 1 102 ? -12.277 -3.978 -19.080 1.00 59.66 102 THR A C 1
ATOM 807 O O . THR A 1 102 ? -12.378 -2.756 -19.166 1.00 59.66 102 THR A O 1
ATOM 810 N N . ASN A 1 103 ? -11.787 -4.562 -17.981 1.00 76.25 103 ASN A N 1
ATOM 811 C CA . ASN A 1 103 ? -11.347 -3.794 -16.805 1.00 76.25 103 ASN A CA 1
ATOM 812 C C . ASN A 1 103 ? -9.827 -3.711 -16.744 1.00 76.25 103 ASN A C 1
ATOM 814 O O . ASN A 1 103 ? -9.206 -4.199 -15.807 1.00 76.25 103 ASN A O 1
ATOM 818 N N . VAL A 1 104 ? -9.255 -3.090 -17.767 1.00 83.44 104 VAL A N 1
ATOM 819 C CA . VAL A 1 104 ? -7.853 -2.671 -17.799 1.00 83.44 104 VAL A CA 1
ATOM 820 C C . VAL A 1 104 ? -7.784 -1.182 -17.485 1.00 83.44 104 VAL A C 1
ATOM 822 O O . VAL A 1 104 ? -8.776 -0.457 -17.645 1.00 83.44 104 VAL A O 1
ATOM 825 N N . ASP A 1 105 ? -6.625 -0.724 -17.034 1.00 89.62 105 ASP A N 1
ATOM 826 C CA . ASP A 1 105 ? -6.379 0.694 -16.808 1.00 89.62 105 ASP A CA 1
ATOM 827 C C . ASP A 1 105 ? -5.023 1.108 -17.372 1.00 89.62 105 ASP A C 1
ATOM 829 O O . ASP A 1 105 ? -4.175 0.265 -17.680 1.00 89.62 105 ASP A O 1
ATOM 833 N N . TYR A 1 106 ? -4.843 2.412 -17.540 1.00 92.12 106 TYR A N 1
ATOM 834 C CA . TYR A 1 106 ? -3.662 2.989 -18.159 1.00 92.12 106 TYR A CA 1
ATOM 835 C C . TYR A 1 106 ? -3.121 4.115 -17.292 1.00 92.12 106 TYR A C 1
ATOM 837 O O . TYR A 1 106 ? -3.868 4.927 -16.754 1.00 92.12 106 TYR A O 1
ATOM 845 N N . CYS A 1 107 ? -1.802 4.197 -17.211 1.00 94.56 107 CYS A N 1
ATOM 846 C CA . CYS A 1 107 ? -1.098 5.301 -16.581 1.00 94.56 107 CYS A CA 1
ATOM 847 C C . CYS A 1 107 ? 0.046 5.765 -17.479 1.00 94.56 107 CYS A C 1
ATOM 849 O O . CYS A 1 107 ? 0.456 5.070 -18.416 1.00 94.56 107 CYS A O 1
ATOM 851 N N . PHE A 1 108 ? 0.546 6.966 -17.203 1.00 96.44 108 PHE A N 1
ATOM 852 C CA . PHE A 1 108 ? 1.812 7.395 -17.772 1.00 96.44 108 PHE A CA 1
ATOM 853 C C . PHE A 1 108 ? 2.972 6.576 -17.211 1.00 96.44 108 PHE A C 1
ATOM 855 O O . PHE A 1 108 ? 2.885 5.995 -16.132 1.00 96.44 108 PHE A O 1
ATOM 862 N N . GLU A 1 109 ? 4.056 6.551 -17.983 1.00 96.00 109 GLU A N 1
ATOM 863 C CA . GLU A 1 109 ? 5.345 6.038 -17.531 1.00 96.00 109 GLU A CA 1
ATOM 864 C C . GLU A 1 109 ? 5.747 6.726 -16.218 1.00 96.00 109 GLU A C 1
ATOM 866 O O . GLU A 1 109 ? 5.678 7.951 -16.121 1.00 96.00 109 GLU A O 1
ATOM 871 N N . ASN A 1 110 ? 6.117 5.920 -15.226 1.00 97.06 110 ASN A N 1
ATOM 872 C CA . ASN A 1 110 ? 6.614 6.338 -13.924 1.00 97.06 110 ASN A CA 1
ATOM 873 C C . ASN A 1 110 ? 7.869 5.514 -13.639 1.00 97.06 110 ASN A C 1
ATOM 875 O O . ASN A 1 110 ? 7.788 4.308 -13.366 1.00 97.06 110 ASN A O 1
ATOM 879 N N . THR A 1 111 ? 9.023 6.145 -13.815 1.00 96.44 111 THR A N 1
ATOM 880 C CA . THR A 1 111 ? 10.336 5.543 -13.609 1.00 96.44 111 THR A CA 1
ATOM 881 C C . THR A 1 111 ? 11.165 6.436 -12.710 1.00 96.44 111 THR A C 1
ATOM 883 O O . THR A 1 111 ? 10.987 7.641 -12.660 1.00 96.44 111 THR A O 1
ATOM 886 N N . MET A 1 112 ? 12.118 5.847 -12.005 1.00 96.12 112 MET A N 1
ATOM 887 C CA . MET A 1 112 ? 12.871 6.569 -10.995 1.00 96.12 112 MET A CA 1
ATOM 888 C C . MET A 1 112 ? 14.280 6.005 -10.845 1.00 96.12 112 MET A C 1
ATOM 890 O O . MET A 1 112 ? 14.556 4.858 -11.218 1.00 96.12 112 MET A O 1
ATOM 894 N N . ALA A 1 113 ? 15.183 6.836 -10.328 1.00 95.69 113 ALA A N 1
ATOM 895 C CA . ALA A 1 113 ? 16.498 6.417 -9.865 1.00 9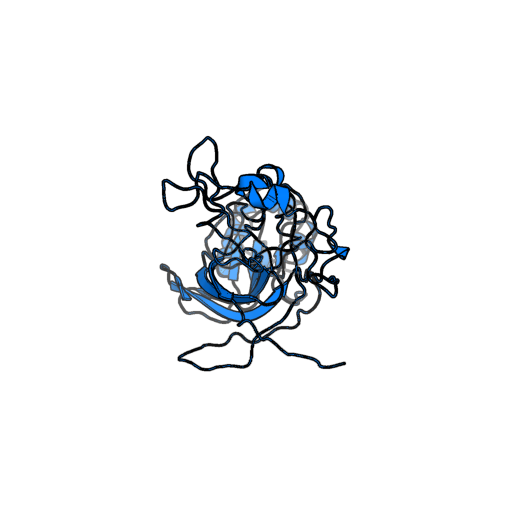5.69 113 ALA A CA 1
ATOM 896 C C . ALA A 1 113 ? 16.356 5.376 -8.744 1.00 95.69 113 ALA A C 1
ATOM 898 O O . ALA A 1 113 ? 15.332 5.327 -8.060 1.00 95.69 113 ALA A O 1
ATOM 899 N N . ALA A 1 114 ? 17.380 4.544 -8.527 1.00 95.50 114 ALA A N 1
ATOM 900 C CA . ALA A 1 114 ? 17.271 3.442 -7.571 1.00 95.50 114 ALA A CA 1
ATOM 901 C C . ALA A 1 114 ? 16.914 3.931 -6.156 1.00 95.50 114 ALA A C 1
ATOM 903 O O . ALA A 1 114 ? 16.038 3.366 -5.510 1.00 95.50 114 ALA A O 1
ATOM 904 N N . ASN A 1 115 ? 17.506 5.045 -5.721 1.00 95.69 115 ASN A N 1
ATOM 905 C CA . ASN A 1 115 ? 17.253 5.656 -4.414 1.00 95.69 115 ASN A CA 1
ATOM 906 C C . ASN A 1 115 ? 15.939 6.455 -4.313 1.00 95.69 115 ASN A C 1
ATOM 908 O O . ASN A 1 115 ? 15.709 7.132 -3.312 1.00 95.69 115 ASN A O 1
ATOM 912 N N . GLN A 1 116 ? 15.121 6.457 -5.363 1.00 96.12 116 GLN A N 1
ATOM 913 C CA . GLN A 1 116 ? 13.794 7.076 -5.399 1.00 96.12 116 GLN A CA 1
ATOM 914 C C . GLN A 1 116 ? 12.678 6.020 -5.482 1.00 96.12 116 GLN A C 1
ATOM 916 O O . GLN A 1 116 ? 11.517 6.378 -5.648 1.00 96.12 116 GLN A O 1
ATOM 921 N N . GLN A 1 117 ? 13.016 4.730 -5.346 1.00 95.44 117 GLN A N 1
ATOM 922 C CA . GLN A 1 117 ? 12.067 3.618 -5.200 1.00 95.44 117 GLN A CA 1
ATOM 923 C C . GLN A 1 117 ? 11.440 3.639 -3.795 1.00 95.44 117 GLN A C 1
ATOM 925 O O . GLN A 1 117 ? 11.813 2.868 -2.902 1.00 95.44 117 GLN A O 1
ATOM 930 N N . ILE A 1 118 ? 10.551 4.611 -3.609 1.00 94.44 118 ILE A N 1
ATOM 931 C CA . ILE A 1 118 ? 9.855 4.961 -2.373 1.00 94.44 118 ILE A CA 1
ATOM 932 C C . ILE A 1 118 ? 8.363 4.780 -2.617 1.00 94.44 118 ILE A C 1
ATOM 934 O O . ILE A 1 118 ? 7.836 5.182 -3.658 1.00 94.44 118 ILE A O 1
ATOM 938 N N . GLN A 1 119 ? 7.684 4.264 -1.603 1.00 91.69 119 GLN A N 1
ATOM 939 C CA . GLN A 1 119 ? 6.283 3.877 -1.641 1.00 91.69 119 GLN A CA 1
ATOM 940 C C . GLN A 1 119 ? 5.358 4.931 -2.271 1.00 91.69 119 GLN A C 1
ATOM 942 O O . GLN A 1 119 ? 4.624 4.654 -3.222 1.00 91.69 119 GLN A O 1
ATOM 947 N N . GLY A 1 120 ? 5.456 6.174 -1.808 1.00 91.56 120 GLY A N 1
ATOM 948 C CA . GLY A 1 120 ? 4.658 7.301 -2.286 1.00 91.56 120 GLY A CA 1
ATOM 949 C C . GLY A 1 120 ? 5.037 7.833 -3.663 1.00 91.56 120 GLY A C 1
ATOM 950 O O . GLY A 1 120 ? 4.356 8.725 -4.161 1.00 91.56 120 GLY A O 1
ATOM 951 N N . PHE A 1 121 ? 6.084 7.321 -4.309 1.00 94.44 121 PHE A N 1
ATOM 952 C CA . PHE A 1 121 ? 6.508 7.752 -5.647 1.00 94.44 121 PHE A CA 1
ATOM 953 C C . PHE A 1 121 ? 6.402 6.651 -6.702 1.00 94.44 121 PHE A C 1
ATOM 955 O O . PHE A 1 121 ? 6.431 6.948 -7.897 1.00 94.44 121 PHE A O 1
ATOM 962 N N . THR A 1 122 ? 6.190 5.403 -6.294 1.00 95.31 122 THR A N 1
ATOM 963 C CA . THR A 1 122 ? 6.118 4.270 -7.211 1.00 95.31 122 THR A CA 1
ATOM 964 C C . THR A 1 122 ? 4.671 3.861 -7.486 1.00 95.31 122 THR A C 1
ATOM 966 O O . THR A 1 122 ? 3.888 3.585 -6.580 1.00 95.31 122 THR A O 1
ATOM 969 N N . THR A 1 123 ? 4.302 3.764 -8.769 1.00 95.62 123 THR A N 1
ATOM 970 C CA . THR A 1 123 ? 2.950 3.343 -9.169 1.00 95.62 123 THR A CA 1
ATOM 971 C C . THR A 1 123 ? 2.606 1.954 -8.627 1.00 95.62 123 THR A C 1
ATOM 973 O O . THR A 1 123 ? 3.337 0.979 -8.827 1.00 95.62 123 THR A O 1
ATOM 976 N N . GLY A 1 124 ? 1.445 1.867 -7.984 1.00 92.69 124 GLY A N 1
ATOM 977 C CA . GLY A 1 124 ? 0.899 0.651 -7.390 1.00 92.69 124 GLY A CA 1
ATOM 978 C C . GLY A 1 124 ? -0.601 0.531 -7.637 1.00 92.69 124 GLY A C 1
ATOM 979 O O . GLY A 1 124 ? -1.186 1.272 -8.432 1.00 92.69 124 GLY A O 1
ATOM 980 N N . VAL A 1 125 ? -1.239 -0.406 -6.941 1.00 91.25 125 VAL A N 1
ATOM 981 C CA . VAL A 1 125 ? -2.687 -0.605 -6.995 1.00 91.25 125 VAL A CA 1
ATOM 982 C C . VAL A 1 125 ? -3.285 -0.359 -5.618 1.00 91.25 125 VAL A C 1
ATOM 984 O O . VAL A 1 125 ? -2.783 -0.829 -4.604 1.00 91.25 125 VAL A O 1
ATOM 987 N N . LEU A 1 126 ? -4.387 0.379 -5.583 1.00 92.44 126 LEU A N 1
ATOM 988 C CA . LEU A 1 126 ? -5.275 0.432 -4.435 1.00 92.44 126 LEU A CA 1
ATOM 989 C C . LEU A 1 126 ? -6.379 -0.610 -4.637 1.00 92.44 126 LEU A C 1
ATOM 991 O O . LEU A 1 126 ? -7.052 -0.612 -5.667 1.00 92.44 126 LEU A O 1
ATOM 995 N N . LEU A 1 127 ? -6.569 -1.495 -3.665 1.00 91.81 127 LEU A N 1
ATOM 996 C CA . LEU A 1 127 ? -7.596 -2.534 -3.661 1.00 91.81 127 LEU A CA 1
ATOM 997 C C . LEU A 1 127 ? -8.640 -2.231 -2.589 1.00 91.81 127 LEU A C 1
ATOM 999 O O . LEU A 1 127 ? -8.290 -1.910 -1.458 1.00 91.81 127 LEU A O 1
ATOM 1003 N N . GLU A 1 128 ? -9.913 -2.425 -2.922 1.00 93.00 128 GLU A N 1
ATOM 1004 C CA . GLU A 1 128 ? -11.022 -2.475 -1.965 1.00 93.00 128 GLU A CA 1
ATOM 1005 C C . GLU A 1 128 ? -11.495 -3.926 -1.837 1.00 93.00 128 GLU A C 1
ATOM 1007 O O . GLU A 1 128 ? -11.767 -4.608 -2.836 1.00 93.00 128 GLU A O 1
ATOM 1012 N N . GLY A 1 129 ? -11.663 -4.403 -0.609 1.00 92.44 129 GLY A N 1
ATOM 1013 C CA . GLY A 1 129 ? -12.193 -5.729 -0.330 1.00 92.44 129 GLY A CA 1
ATOM 1014 C C . GLY A 1 129 ? -13.168 -5.769 0.838 1.00 92.44 129 GLY A C 1
ATOM 1015 O O . GLY A 1 129 ? -13.353 -4.798 1.567 1.00 92.44 129 GLY A O 1
ATOM 1016 N N . LYS A 1 130 ? -13.810 -6.928 0.987 1.00 93.44 130 LYS A N 1
ATOM 1017 C CA . LYS A 1 130 ? -14.638 -7.291 2.137 1.00 93.44 130 LYS A CA 1
ATOM 1018 C C . LYS A 1 130 ? -14.031 -8.482 2.859 1.00 93.44 130 LYS A C 1
ATOM 1020 O O . LYS A 1 130 ? -13.972 -9.581 2.295 1.00 93.44 130 LYS A O 1
ATOM 1025 N N . TYR A 1 131 ? -13.560 -8.235 4.071 1.00 92.38 131 TYR A N 1
ATOM 1026 C CA . TYR A 1 131 ? -13.028 -9.234 4.975 1.00 92.38 131 TYR A CA 1
ATOM 1027 C C . TYR A 1 131 ? -14.166 -9.897 5.755 1.00 92.38 131 TYR A C 1
ATOM 1029 O O . TYR A 1 131 ? -15.172 -9.271 6.082 1.00 92.38 131 TYR A O 1
ATOM 1037 N N . ALA A 1 132 ? -14.019 -11.186 6.017 1.00 90.62 132 ALA A N 1
ATOM 1038 C CA . ALA A 1 132 ? -15.001 -12.005 6.703 1.00 90.62 132 ALA A CA 1
ATOM 1039 C C . ALA A 1 132 ? -14.290 -12.977 7.642 1.00 90.62 132 ALA A C 1
ATOM 1041 O O . ALA A 1 132 ? -13.249 -13.539 7.295 1.00 90.62 132 ALA A O 1
ATOM 1042 N N . ILE A 1 133 ? -14.887 -13.218 8.805 1.00 86.94 133 ILE A N 1
ATOM 1043 C CA . ILE A 1 133 ? -14.401 -14.181 9.797 1.00 86.94 133 ILE A CA 1
ATOM 1044 C C . ILE A 1 133 ? -15.460 -15.254 10.023 1.00 86.94 133 ILE A C 1
ATOM 1046 O O . ILE A 1 133 ? -16.651 -14.957 10.110 1.00 86.94 133 ILE A O 1
ATOM 1050 N N . ASN A 1 134 ? -15.048 -16.517 10.102 1.00 85.38 134 ASN A N 1
ATOM 1051 C CA . ASN A 1 134 ? -15.935 -17.660 10.340 1.00 85.38 134 ASN A CA 1
ATOM 1052 C C . ASN A 1 134 ? -17.152 -17.700 9.393 1.00 85.38 134 ASN A C 1
ATOM 1054 O O . ASN A 1 134 ? -18.265 -18.030 9.801 1.00 85.38 134 ASN A O 1
ATOM 1058 N N . GLY A 1 135 ? -16.953 -17.301 8.131 1.00 84.06 135 GLY A N 1
ATOM 1059 C CA . GLY A 1 135 ? -18.008 -17.229 7.114 1.00 84.06 135 GLY A CA 1
ATOM 1060 C C . GLY A 1 135 ? -19.028 -16.094 7.287 1.00 84.06 135 GLY A C 1
ATOM 1061 O O . GLY A 1 135 ? -19.936 -15.986 6.466 1.00 84.06 135 GLY A O 1
ATOM 1062 N N . LYS A 1 136 ? -18.895 -15.237 8.308 1.00 87.56 136 LYS A N 1
ATOM 1063 C CA . LYS A 1 136 ? -19.735 -14.045 8.483 1.00 87.56 136 LYS A CA 1
ATOM 1064 C C . LYS A 1 136 ? -19.227 -12.926 7.578 1.00 87.56 136 LYS A C 1
ATOM 1066 O O . LYS A 1 136 ? -18.129 -12.413 7.785 1.00 87.56 136 LYS A O 1
ATOM 1071 N N . THR A 1 137 ? -20.020 -12.569 6.575 1.00 90.69 137 THR A N 1
ATOM 1072 C CA . THR A 1 137 ? -19.763 -11.440 5.672 1.00 90.69 137 THR A CA 1
ATOM 1073 C C . THR A 1 137 ? -20.573 -10.225 6.097 1.00 90.69 137 THR A C 1
ATOM 1075 O O . THR A 1 137 ? -21.598 -10.376 6.756 1.00 90.69 137 THR A O 1
ATOM 1078 N N . ASP A 1 138 ? -20.145 -9.034 5.673 1.00 92.25 138 ASP A N 1
ATOM 1079 C CA . ASP A 1 138 ? -20.888 -7.780 5.874 1.00 92.25 138 ASP A CA 1
ATOM 1080 C C . ASP A 1 138 ? -21.157 -7.444 7.352 1.00 92.25 138 ASP A C 1
ATOM 1082 O O . ASP A 1 138 ? -22.140 -6.785 7.678 1.00 92.25 138 ASP A O 1
ATOM 1086 N N . VAL A 1 139 ? -20.276 -7.903 8.241 1.00 93.00 139 VAL A N 1
ATOM 1087 C CA . VAL A 1 139 ? -20.303 -7.618 9.680 1.00 93.00 139 VAL A CA 1
ATOM 1088 C C . VAL A 1 139 ? -19.172 -6.673 10.044 1.00 93.00 139 VAL A C 1
ATOM 1090 O O . VAL A 1 139 ? -18.132 -6.683 9.385 1.00 93.00 139 VAL A O 1
ATOM 1093 N N . ASP A 1 140 ? -19.361 -5.892 11.097 1.00 95.56 140 ASP A N 1
ATOM 1094 C CA . ASP A 1 140 ? -18.304 -5.045 11.636 1.00 95.56 140 ASP A CA 1
ATOM 1095 C C . ASP A 1 140 ? -17.209 -5.877 12.292 1.00 95.56 140 ASP A C 1
ATOM 1097 O O . ASP A 1 140 ? -17.472 -6.879 12.968 1.00 95.56 140 ASP A O 1
ATOM 1101 N N . LEU A 1 141 ? -15.968 -5.460 12.058 1.00 95.81 141 LEU A N 1
ATOM 1102 C CA . LEU A 1 141 ? -14.770 -6.139 12.529 1.00 95.81 141 LEU A CA 1
ATOM 1103 C C . LEU A 1 141 ? -13.816 -5.137 13.164 1.00 95.81 141 LEU A C 1
ATOM 1105 O O . LEU A 1 141 ? -13.807 -3.962 12.797 1.00 95.81 141 LEU A O 1
ATOM 1109 N N . PHE A 1 142 ? -12.980 -5.634 14.070 1.00 95.81 142 PHE A N 1
ATOM 1110 C CA . PHE A 1 142 ? -12.011 -4.831 14.801 1.00 95.81 142 PHE A CA 1
ATOM 1111 C C . PHE A 1 142 ? -10.647 -5.521 14.852 1.00 95.81 142 PHE A C 1
ATOM 1113 O O . PHE A 1 142 ? -10.573 -6.733 15.054 1.00 95.81 142 PHE A O 1
ATOM 1120 N N . THR A 1 143 ? -9.563 -4.758 14.727 1.00 95.00 143 THR A N 1
ATOM 1121 C CA . THR A 1 143 ? -8.212 -5.191 15.137 1.00 95.00 143 THR A CA 1
ATOM 1122 C C . THR A 1 143 ? -7.698 -4.249 16.216 1.00 95.00 143 THR A C 1
ATOM 1124 O O . THR A 1 143 ? -8.041 -3.068 16.201 1.00 95.00 143 THR A O 1
ATOM 1127 N N . LEU A 1 144 ? -6.903 -4.772 17.153 1.00 94.69 144 LEU A N 1
ATOM 1128 C CA . LEU A 1 144 ? -6.459 -4.042 18.344 1.00 94.69 144 LEU A CA 1
ATOM 1129 C C . LEU A 1 144 ? -4.938 -4.084 18.470 1.00 94.69 144 LEU A C 1
ATOM 1131 O O . LEU A 1 144 ? -4.339 -5.164 18.401 1.00 94.69 144 LEU A O 1
ATOM 1135 N N . GLY A 1 145 ? -4.341 -2.912 18.680 1.00 90.69 145 GLY A N 1
ATOM 1136 C CA . GLY A 1 145 ? -2.902 -2.739 18.807 1.00 90.69 145 GLY A CA 1
ATOM 1137 C C . GLY A 1 145 ? -2.146 -3.379 17.642 1.00 90.69 145 GLY A C 1
ATOM 1138 O O . GLY A 1 145 ? -2.569 -3.318 16.491 1.00 90.69 145 GLY A O 1
ATOM 1139 N N . SER A 1 146 ? -1.052 -4.068 17.962 1.00 84.31 146 SER A N 1
ATOM 1140 C CA . SER A 1 146 ? -0.235 -4.815 16.996 1.00 84.31 146 SER A CA 1
ATOM 1141 C C . SER A 1 146 ? -0.700 -6.261 16.753 1.00 84.31 146 SER A C 1
ATOM 1143 O O . SER A 1 146 ? 0.018 -7.052 16.136 1.00 84.31 146 SER A O 1
ATOM 1145 N N . SER A 1 147 ? -1.880 -6.648 17.250 1.00 85.69 147 SER A N 1
ATOM 1146 C CA . SER A 1 147 ? -2.392 -8.010 17.077 1.00 85.69 147 SER A CA 1
ATOM 1147 C C . SER A 1 147 ? -2.872 -8.259 15.647 1.00 85.69 147 SER A C 1
ATOM 1149 O O . SER A 1 147 ? -3.610 -7.461 15.075 1.00 85.69 147 SER A O 1
ATOM 1151 N N . SER A 1 148 ? -2.545 -9.432 15.100 1.00 81.25 148 SER A N 1
ATOM 1152 C CA . SER A 1 148 ? -3.111 -9.923 13.835 1.00 81.25 148 SER A CA 1
ATOM 1153 C C . SER A 1 148 ? -4.504 -10.550 13.989 1.00 81.25 148 SER A C 1
ATOM 1155 O O . SER A 1 148 ? -5.113 -10.969 13.001 1.00 81.25 148 SER A O 1
ATOM 1157 N N . ALA A 1 149 ? -5.016 -10.651 15.220 1.00 88.94 149 ALA A N 1
ATOM 1158 C CA . ALA A 1 149 ? -6.339 -11.192 15.490 1.00 88.94 149 ALA A CA 1
ATOM 1159 C C . ALA A 1 149 ? -7.444 -10.197 15.109 1.00 88.94 149 ALA A C 1
ATOM 1161 O O . ALA A 1 149 ? -7.319 -8.989 15.306 1.00 88.94 149 ALA A O 1
ATOM 1162 N N . VAL A 1 150 ? -8.552 -10.742 14.607 1.00 91.44 150 VAL A N 1
ATOM 1163 C CA . VAL A 1 150 ? -9.740 -9.983 14.208 1.00 91.44 150 VAL A CA 1
ATOM 1164 C C . VAL A 1 150 ? -10.881 -10.317 15.163 1.00 91.44 150 VAL A C 1
ATOM 1166 O O . VAL A 1 150 ? -11.166 -11.490 15.414 1.00 91.44 150 VAL A O 1
ATOM 1169 N N . TYR A 1 151 ? -11.537 -9.288 15.684 1.00 92.50 151 TYR A N 1
ATOM 1170 C CA . TYR A 1 151 ? -12.562 -9.377 16.718 1.00 92.50 151 TYR A CA 1
ATOM 1171 C C . TYR A 1 151 ? -13.909 -8.856 16.215 1.00 92.50 151 TYR A C 1
ATOM 1173 O O . TYR A 1 151 ? -13.968 -8.034 15.300 1.00 92.50 151 TYR A O 1
ATOM 1181 N N . ASP A 1 152 ? -14.991 -9.322 16.837 1.00 93.38 152 ASP A N 1
ATOM 1182 C CA . ASP A 1 152 ? -16.283 -8.639 16.773 1.00 93.38 152 ASP A CA 1
ATOM 1183 C C . ASP A 1 152 ? -16.361 -7.527 17.834 1.00 93.38 152 ASP A C 1
ATOM 1185 O O . ASP A 1 152 ? -15.489 -7.403 18.700 1.00 93.38 152 ASP A O 1
ATOM 1189 N N . GLU A 1 153 ? -17.416 -6.712 17.775 1.00 95.00 153 GLU A N 1
ATOM 1190 C CA . GLU A 1 153 ? -17.610 -5.590 18.701 1.00 95.00 153 GLU A CA 1
ATOM 1191 C C . GLU A 1 153 ? -17.654 -6.045 20.166 1.00 95.00 153 GLU A C 1
ATOM 1193 O O . GLU A 1 153 ? -17.081 -5.398 21.039 1.00 9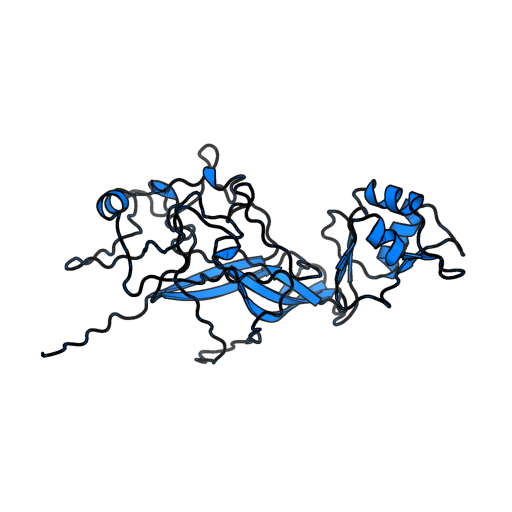5.00 153 GLU A O 1
ATOM 1198 N N . THR A 1 154 ? -18.285 -7.191 20.446 1.00 95.31 154 THR A N 1
ATOM 1199 C CA . THR A 1 154 ? -18.401 -7.708 21.817 1.00 95.31 154 THR A CA 1
ATOM 1200 C C . THR A 1 154 ? -17.022 -7.995 22.398 1.00 95.31 154 THR A C 1
ATOM 1202 O O . THR A 1 154 ? -16.714 -7.546 23.502 1.00 95.31 154 THR A O 1
ATOM 1205 N N . LYS A 1 155 ? -16.168 -8.697 21.645 1.00 94.75 155 LYS A N 1
ATOM 1206 C CA . LYS A 1 155 ? -14.795 -8.997 22.064 1.00 94.75 155 LYS A CA 1
ATOM 1207 C C . LYS A 1 155 ? -13.943 -7.740 22.177 1.00 94.75 155 LYS A C 1
ATOM 1209 O O . LYS A 1 155 ? -13.187 -7.623 23.136 1.00 94.75 155 LYS A O 1
ATOM 1214 N N . MET A 1 156 ? -14.087 -6.794 21.251 1.00 96.38 156 MET A N 1
ATOM 1215 C CA . MET A 1 156 ? -13.391 -5.511 21.339 1.00 96.38 156 MET A CA 1
ATOM 1216 C C . MET A 1 156 ? -13.759 -4.758 22.628 1.00 96.38 156 MET A C 1
ATOM 1218 O O . MET A 1 156 ? -12.872 -4.389 23.396 1.00 96.38 156 MET A O 1
ATOM 1222 N N . LEU A 1 157 ? -15.052 -4.612 22.930 1.00 97.75 157 LEU A N 1
ATOM 1223 C CA . LEU A 1 157 ? -15.518 -3.913 24.131 1.00 97.75 157 LEU A CA 1
ATOM 1224 C C . LEU A 1 157 ? -15.115 -4.624 25.430 1.00 97.75 157 LEU A C 1
ATOM 1226 O O . LEU A 1 157 ? -14.882 -3.951 26.437 1.00 97.75 157 LEU A O 1
ATOM 1230 N N . GLU A 1 158 ? -15.012 -5.958 25.430 1.00 97.12 158 GLU A N 1
ATOM 1231 C CA . GLU A 1 158 ? -14.449 -6.715 26.555 1.00 97.12 158 GLU A CA 1
ATOM 1232 C C . GLU A 1 158 ? -13.004 -6.284 26.852 1.00 97.12 158 GLU A C 1
ATOM 1234 O O . GLU A 1 158 ? -12.696 -6.008 28.012 1.00 97.12 158 GLU A O 1
ATOM 1239 N N . PHE A 1 159 ? -12.142 -6.163 25.833 1.00 96.50 159 PHE A N 1
ATOM 1240 C CA . PHE A 1 159 ? -10.760 -5.700 26.015 1.00 96.50 159 PHE A CA 1
ATOM 1241 C C . PHE A 1 159 ? -10.703 -4.267 26.545 1.00 96.50 159 PHE A C 1
ATOM 1243 O O . PHE A 1 159 ? -10.063 -4.021 27.565 1.00 96.50 159 PHE A O 1
ATOM 1250 N N . ILE A 1 160 ? -11.431 -3.339 25.918 1.00 97.62 160 ILE A N 1
ATOM 1251 C CA . ILE A 1 160 ? -11.428 -1.920 26.307 1.00 97.62 160 ILE A CA 1
ATOM 1252 C C . ILE A 1 160 ? -11.875 -1.726 27.755 1.00 97.62 160 ILE A C 1
ATOM 1254 O O . ILE A 1 160 ? -11.204 -1.057 28.545 1.00 97.62 160 ILE A O 1
ATOM 1258 N N . ASN A 1 161 ? -12.992 -2.344 28.139 1.00 97.88 161 ASN A N 1
ATOM 1259 C CA . ASN A 1 161 ? -13.507 -2.210 29.497 1.00 97.88 161 ASN A CA 1
ATOM 1260 C C . ASN A 1 161 ? -12.625 -2.920 30.531 1.00 97.88 161 ASN A C 1
ATOM 1262 O O . ASN A 1 161 ? -12.513 -2.429 31.655 1.00 97.88 161 ASN A O 1
ATOM 1266 N N . ALA A 1 162 ? -11.973 -4.029 30.164 1.00 97.06 162 ALA A N 1
ATOM 1267 C CA . ALA A 1 162 ? -11.013 -4.706 31.030 1.00 97.06 162 ALA A CA 1
ATOM 1268 C C . ALA A 1 162 ? -9.762 -3.850 31.280 1.00 97.06 162 ALA A C 1
ATOM 1270 O O . ALA A 1 162 ? -9.384 -3.682 32.440 1.00 97.06 162 ALA A O 1
ATOM 1271 N N . THR A 1 163 ? -9.174 -3.249 30.239 1.00 96.81 163 THR A N 1
ATOM 1272 C CA . THR A 1 163 ? -8.017 -2.341 30.364 1.00 96.81 163 THR A CA 1
ATOM 1273 C C . THR A 1 163 ? -8.328 -1.148 31.270 1.00 96.81 163 THR A C 1
ATOM 1275 O O . THR A 1 163 ? -7.491 -0.727 32.067 1.00 96.81 163 THR A O 1
ATOM 1278 N N . LEU A 1 164 ? -9.557 -0.630 31.209 1.00 97.25 164 LEU A N 1
ATOM 1279 C CA . LEU A 1 164 ? -9.995 0.517 32.010 1.00 97.25 164 LEU A CA 1
ATOM 1280 C C . LEU A 1 164 ? -10.583 0.153 33.382 1.00 97.25 164 LEU A C 1
ATOM 1282 O O . LEU A 1 164 ? -10.905 1.051 34.164 1.00 97.25 164 LEU A O 1
ATOM 1286 N N . GLY A 1 165 ? -10.763 -1.136 33.679 1.00 96.69 165 GLY A N 1
ATOM 1287 C CA . GLY A 1 165 ? -11.413 -1.600 34.907 1.00 96.69 165 GLY A CA 1
ATOM 1288 C C . GLY A 1 165 ? -12.882 -1.172 35.043 1.00 96.69 165 GLY A C 1
ATOM 1289 O O . GLY A 1 165 ? -13.364 -0.995 36.163 1.00 96.69 165 GLY A O 1
ATOM 1290 N N . LYS A 1 166 ? -13.601 -0.973 33.930 1.00 95.50 166 LYS A N 1
ATOM 1291 C CA . LYS A 1 166 ? -15.009 -0.535 33.915 1.00 95.50 166 LYS A CA 1
ATOM 1292 C C . LYS A 1 166 ? -15.956 -1.731 33.959 1.00 95.50 166 LYS A C 1
ATOM 1294 O O . LYS A 1 166 ? -15.755 -2.727 33.267 1.00 95.50 166 LYS A O 1
ATOM 1299 N N . THR A 1 167 ? -17.024 -1.633 34.751 1.00 95.19 167 THR A N 1
ATOM 1300 C CA . THR A 1 167 ? -18.014 -2.711 34.916 1.00 95.19 167 THR A CA 1
ATOM 1301 C C . THR A 1 167 ? -19.434 -2.158 35.013 1.00 95.19 167 THR A C 1
ATOM 1303 O O . THR A 1 167 ? -19.631 -0.991 35.341 1.00 95.19 167 THR A O 1
ATOM 1306 N N . GLY A 1 168 ? -20.432 -2.995 34.711 1.00 93.19 168 GLY A N 1
ATOM 1307 C CA . GLY A 1 168 ? -21.843 -2.624 34.826 1.00 93.19 168 GLY A CA 1
ATOM 1308 C C . GLY A 1 168 ? -22.224 -1.421 33.960 1.00 93.19 168 GLY A C 1
ATOM 1309 O O . GLY A 1 168 ? -22.053 -1.442 32.742 1.00 93.19 168 GLY A O 1
ATOM 1310 N N . ASP A 1 169 ? -22.763 -0.389 34.602 1.00 91.38 169 ASP A N 1
ATOM 1311 C CA . ASP A 1 169 ? -23.278 0.816 33.942 1.00 91.38 169 ASP A CA 1
ATOM 1312 C C . ASP A 1 169 ? -22.173 1.776 33.472 1.00 91.38 169 ASP A C 1
ATOM 1314 O O . ASP A 1 169 ? -22.401 2.560 32.547 1.00 91.38 169 ASP A O 1
ATOM 1318 N N . ASP A 1 170 ? -20.972 1.664 34.050 1.00 93.81 170 ASP A N 1
ATOM 1319 C CA . ASP A 1 170 ? -19.805 2.488 33.711 1.00 93.81 170 ASP A CA 1
ATOM 1320 C C . ASP A 1 170 ? -19.038 1.959 32.489 1.00 93.81 170 ASP A C 1
ATOM 1322 O O . ASP A 1 170 ? -18.046 2.560 32.073 1.00 93.81 170 ASP A O 1
ATOM 1326 N N . GLN A 1 171 ? -19.455 0.819 31.925 1.00 97.44 171 GLN A N 1
ATOM 1327 C CA . GLN A 1 171 ? -18.825 0.269 30.727 1.00 97.44 171 GLN A CA 1
ATOM 1328 C C . GLN A 1 171 ? -18.977 1.216 29.542 1.00 97.44 171 GLN A C 1
ATOM 1330 O O . GLN A 1 171 ? -20.037 1.803 29.335 1.00 97.44 171 GLN A O 1
ATOM 1335 N N . TYR A 1 172 ? -17.940 1.297 28.721 1.00 98.00 172 TYR A N 1
ATOM 1336 C CA . TYR A 1 172 ? -17.997 1.940 27.424 1.00 98.00 172 TYR A CA 1
ATOM 1337 C C . TYR A 1 172 ? -18.629 1.018 26.381 1.00 98.00 172 TYR A C 1
ATOM 1339 O O . TYR A 1 172 ? -18.421 -0.199 26.394 1.00 98.00 172 TYR A O 1
ATOM 1347 N N . ILE A 1 173 ? -19.391 1.632 25.482 1.00 97.62 173 ILE A N 1
ATOM 1348 C CA . ILE A 1 173 ? -19.913 1.071 24.238 1.00 97.62 173 ILE A CA 1
ATOM 1349 C C . ILE A 1 173 ? -19.352 1.869 23.059 1.00 97.62 173 ILE A C 1
ATOM 1351 O O . ILE A 1 173 ? -18.944 3.023 23.229 1.00 97.62 173 ILE A O 1
ATOM 1355 N N . PHE A 1 174 ? -19.359 1.260 21.878 1.00 97.56 174 PHE A N 1
ATOM 1356 C CA . PHE A 1 174 ? -18.933 1.903 20.643 1.00 97.56 174 PHE A CA 1
ATOM 1357 C C . PHE A 1 174 ? -20.075 2.743 20.050 1.00 97.56 174 PHE A C 1
ATOM 1359 O O . PHE A 1 174 ? -21.236 2.331 20.063 1.00 97.56 174 PHE A O 1
ATOM 1366 N N . ASP A 1 175 ? -19.765 3.946 19.572 1.00 95.94 175 ASP A N 1
ATOM 1367 C CA . ASP A 1 175 ? -20.714 4.866 18.949 1.00 95.94 175 ASP A CA 1
ATOM 1368 C C . ASP A 1 175 ? -20.327 5.168 17.501 1.00 95.94 175 ASP A C 1
ATOM 1370 O O . ASP A 1 175 ? -19.639 6.142 17.196 1.00 95.94 175 ASP A O 1
ATOM 1374 N N . GLU A 1 176 ? -20.836 4.348 16.589 1.00 92.94 176 GLU A N 1
ATOM 1375 C CA . GLU A 1 176 ? -20.620 4.516 15.152 1.00 92.94 176 GLU A CA 1
ATOM 1376 C C . GLU A 1 176 ? -21.538 5.563 14.496 1.00 92.94 176 GLU A C 1
ATOM 1378 O O . GLU A 1 176 ? -21.443 5.798 13.294 1.00 92.94 176 GLU A O 1
ATOM 1383 N N . SER A 1 177 ? -22.427 6.228 15.247 1.00 90.81 177 SER A N 1
ATOM 1384 C CA . SER A 1 177 ? -23.495 7.072 14.675 1.00 90.81 177 SER A CA 1
ATOM 1385 C C . SER A 1 177 ? -23.007 8.249 13.821 1.00 90.81 177 SER A C 1
ATOM 1387 O O . SER A 1 177 ? -23.754 8.746 12.976 1.00 90.81 177 SER A O 1
ATOM 1389 N N . SER A 1 178 ? -21.765 8.695 14.028 1.00 89.94 178 SER A N 1
ATOM 1390 C CA . SER A 1 178 ? -21.137 9.775 13.258 1.00 89.94 178 SER A CA 1
ATOM 1391 C C . SER A 1 178 ? -20.147 9.294 12.189 1.00 89.94 178 SER A C 1
ATOM 1393 O O . SER A 1 178 ? -19.588 10.127 11.472 1.00 89.94 178 SER A O 1
ATOM 1395 N N . LEU A 1 179 ? -19.932 7.980 12.061 1.00 91.56 179 LEU A N 1
ATOM 1396 C CA . LEU A 1 179 ? -18.985 7.397 11.113 1.00 91.56 179 LEU A CA 1
ATOM 1397 C C . LEU A 1 179 ? -19.592 7.267 9.711 1.00 91.56 179 LEU A C 1
ATOM 1399 O O . LEU A 1 179 ? -20.757 6.917 9.532 1.00 91.56 179 LEU A O 1
ATOM 1403 N N . GLN A 1 180 ? -18.764 7.527 8.697 1.00 86.25 180 GLN A N 1
ATOM 1404 C CA . GLN A 1 180 ? -19.099 7.361 7.275 1.00 86.25 180 GLN A CA 1
ATOM 1405 C C . GLN A 1 180 ? -18.192 6.316 6.608 1.00 86.25 180 GLN A C 1
ATOM 1407 O O . GLN A 1 180 ? -17.810 6.448 5.446 1.00 86.25 180 GLN A O 1
ATOM 1412 N N . GLY A 1 181 ? -17.813 5.285 7.359 1.00 91.94 181 GLY A N 1
ATOM 1413 C CA . GLY A 1 181 ? -16.875 4.259 6.927 1.00 91.94 181 GLY A CA 1
ATOM 1414 C C . GLY A 1 181 ? -16.171 3.606 8.107 1.00 91.94 181 GLY A C 1
ATOM 1415 O O . GLY A 1 181 ? -16.471 3.903 9.263 1.00 91.94 181 GLY A O 1
ATOM 1416 N N . GLY A 1 182 ? -15.227 2.722 7.787 1.00 95.00 182 GLY A N 1
ATOM 1417 C CA . GLY A 1 182 ? -14.226 2.295 8.756 1.00 95.00 182 GLY A CA 1
ATOM 1418 C C . GLY A 1 182 ? -13.300 3.450 9.137 1.00 95.00 182 GLY A C 1
ATOM 1419 O O . GLY A 1 182 ? -13.245 4.453 8.428 1.00 95.00 182 GLY A O 1
ATOM 1420 N N . ILE A 1 183 ? -12.602 3.306 10.260 1.00 95.94 183 ILE A N 1
ATOM 1421 C CA . ILE A 1 183 ? -11.660 4.306 10.772 1.00 95.94 183 ILE A CA 1
ATOM 1422 C C . ILE A 1 183 ? -10.580 3.645 11.633 1.00 95.94 183 ILE A C 1
ATOM 1424 O O . ILE A 1 183 ? -10.815 2.588 12.231 1.00 95.94 183 ILE A O 1
ATOM 1428 N N . THR A 1 184 ? -9.418 4.283 11.710 1.00 95.69 184 THR A N 1
ATOM 1429 C CA . THR A 1 184 ? -8.398 4.018 12.732 1.00 95.69 184 THR A CA 1
ATOM 1430 C C . THR A 1 184 ? -8.619 4.940 13.932 1.00 95.69 184 THR A C 1
ATOM 1432 O O . THR A 1 184 ? -8.703 6.147 13.768 1.00 95.69 184 THR A O 1
ATOM 1435 N N . ILE A 1 185 ? -8.739 4.386 15.138 1.00 96.62 185 ILE A N 1
ATOM 1436 C CA . ILE A 1 185 ? -8.871 5.150 16.387 1.00 96.62 185 ILE A CA 1
ATOM 1437 C C . ILE A 1 185 ? -7.568 4.997 17.158 1.00 96.62 185 ILE A C 1
ATOM 1439 O O . ILE A 1 185 ? -7.298 3.917 17.692 1.00 96.62 185 ILE A O 1
ATOM 1443 N N . ASP A 1 186 ? -6.774 6.059 17.219 1.00 95.94 186 ASP A N 1
ATOM 1444 C CA . ASP A 1 186 ? -5.498 6.071 17.943 1.00 95.94 186 ASP A CA 1
ATOM 1445 C C . ASP A 1 186 ? -5.197 7.401 18.653 1.00 95.94 186 ASP A C 1
ATOM 1447 O O . ASP A 1 186 ? -4.216 7.504 19.395 1.00 95.94 186 ASP A O 1
ATOM 1451 N N . THR A 1 187 ? -6.074 8.398 18.517 1.00 97.38 187 THR A N 1
ATOM 1452 C CA . THR A 1 187 ? -5.956 9.687 19.204 1.00 97.38 187 THR A CA 1
ATOM 1453 C C . THR A 1 187 ? -6.950 9.848 20.354 1.00 97.38 187 THR A C 1
ATOM 1455 O O . THR A 1 187 ? -8.031 9.257 20.385 1.00 97.38 187 THR A O 1
ATOM 1458 N N . GLU A 1 188 ? -6.609 10.718 21.310 1.00 97.56 188 GLU A N 1
ATOM 1459 C CA . GLU A 1 188 ? -7.485 11.064 22.437 1.00 97.56 188 GLU A CA 1
ATOM 1460 C C . GLU A 1 188 ? -8.858 11.565 21.956 1.00 97.56 188 GLU A C 1
ATOM 1462 O O . GLU A 1 188 ? -9.896 11.148 22.475 1.00 97.56 188 GLU A O 1
ATOM 1467 N N . ASP A 1 189 ? -8.875 12.420 20.934 1.00 97.06 189 ASP A N 1
ATOM 1468 C CA . ASP A 1 189 ? -10.103 12.992 20.382 1.00 97.06 189 ASP A CA 1
ATOM 1469 C C . ASP A 1 189 ? -10.999 11.916 19.747 1.00 97.06 189 ASP A C 1
ATOM 1471 O O . ASP A 1 189 ? -12.219 11.949 19.907 1.00 97.06 189 ASP A O 1
ATOM 1475 N N . GLU A 1 190 ? -10.428 10.915 19.076 1.00 96.88 190 GLU A N 1
ATOM 1476 C CA . GLU A 1 190 ? -11.202 9.817 18.489 1.00 96.88 190 GLU A CA 1
ATOM 1477 C C . GLU A 1 190 ? -11.744 8.864 19.554 1.00 96.88 190 GLU A C 1
ATOM 1479 O O . GLU A 1 190 ? -12.921 8.499 19.503 1.00 96.88 190 GLU A O 1
ATOM 1484 N N . PHE A 1 191 ? -10.936 8.509 20.559 1.00 97.62 191 PHE A N 1
ATOM 1485 C CA . PHE A 1 191 ? -11.395 7.691 21.685 1.00 97.62 191 PHE A CA 1
ATOM 1486 C C . PHE A 1 191 ? -12.561 8.356 22.423 1.00 97.62 191 PHE A C 1
ATOM 1488 O O . PHE A 1 191 ? -13.590 7.725 22.670 1.00 97.62 191 PHE A O 1
ATOM 1495 N N . THR A 1 192 ? -12.429 9.645 22.741 1.00 97.06 192 THR A N 1
ATOM 1496 C CA . THR A 1 192 ? -13.483 10.409 23.426 1.00 97.06 192 THR A CA 1
ATOM 1497 C C . THR A 1 192 ? -14.743 10.562 22.573 1.00 97.06 192 THR A C 1
ATOM 1499 O O . THR A 1 192 ? -15.851 10.555 23.110 1.00 97.06 192 THR A O 1
ATOM 1502 N N . LYS A 1 193 ? -14.599 10.646 21.246 1.00 96.25 193 LYS A N 1
ATOM 1503 C CA . LYS A 1 193 ? -15.715 10.797 20.306 1.00 96.25 193 LYS A CA 1
ATOM 1504 C C . LYS A 1 193 ? -16.490 9.503 20.053 1.00 96.25 193 LYS A C 1
ATOM 1506 O O . LYS A 1 193 ? -17.716 9.557 19.976 1.00 96.25 193 LYS A O 1
ATOM 1511 N N . TYR A 1 194 ? -15.807 8.371 19.884 1.00 97.25 194 TYR A N 1
ATOM 1512 C CA . TYR A 1 194 ? -16.430 7.122 19.417 1.00 97.25 194 TYR A CA 1
ATOM 1513 C C . TYR A 1 194 ? -16.730 6.113 20.524 1.00 97.25 194 TYR A C 1
ATOM 1515 O O . TYR A 1 194 ? -17.314 5.067 20.252 1.00 97.25 194 TYR A O 1
ATOM 1523 N N . PHE A 1 195 ? -16.391 6.419 21.775 1.00 97.50 195 PHE A N 1
ATOM 1524 C CA . PHE A 1 195 ? -16.790 5.611 22.921 1.00 97.50 195 PHE A CA 1
ATOM 1525 C C . PHE A 1 195 ? -17.616 6.429 23.904 1.00 97.50 195 PHE A C 1
ATOM 1527 O O . PHE A 1 195 ? -17.264 7.551 24.269 1.00 97.50 195 PHE A O 1
ATOM 1534 N N . LYS A 1 196 ? -18.713 5.837 24.378 1.00 96.81 196 LYS A N 1
ATOM 1535 C CA . LYS A 1 196 ? -19.610 6.457 25.358 1.00 96.81 196 LYS A CA 1
ATOM 1536 C C . LYS A 1 196 ? -20.014 5.479 26.442 1.00 96.81 196 LYS A C 1
ATOM 1538 O O . LYS A 1 196 ? -20.041 4.273 26.211 1.00 96.81 196 LYS A O 1
ATOM 1543 N N . THR A 1 197 ? -20.322 5.976 27.630 1.00 96.44 197 THR A N 1
ATOM 1544 C CA . THR A 1 197 ? -20.811 5.139 28.722 1.00 96.44 197 THR A CA 1
ATOM 1545 C C . THR A 1 197 ? -22.139 4.503 28.333 1.00 96.44 197 THR A C 1
ATOM 1547 O O . THR A 1 197 ? -23.026 5.141 27.756 1.00 96.44 197 THR A O 1
ATOM 1550 N N . LYS A 1 198 ? -22.297 3.229 28.680 1.00 93.69 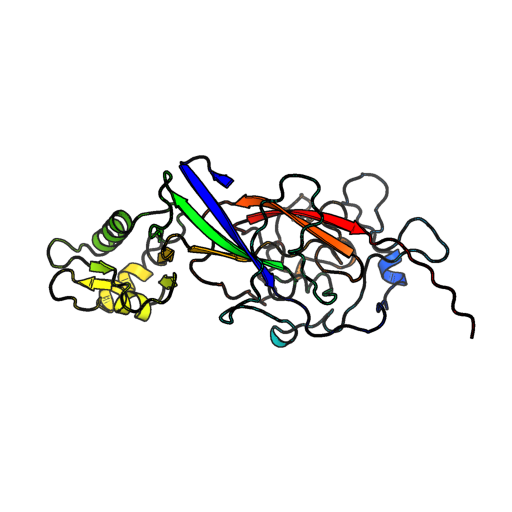198 LYS A N 1
ATOM 1551 C CA . LYS A 1 198 ? -23.513 2.452 28.453 1.00 93.69 198 LYS A CA 1
ATOM 1552 C C . LYS A 1 198 ? -24.719 3.126 29.096 1.00 93.69 198 LYS A C 1
ATOM 1554 O O . LYS A 1 198 ? -25.786 3.196 28.489 1.00 93.69 198 LYS A O 1
ATOM 1559 N N . ASN A 1 199 ? -24.541 3.638 30.312 1.00 90.31 199 ASN A N 1
ATOM 1560 C CA . ASN A 1 199 ? -25.548 4.429 30.997 1.00 90.31 199 ASN A CA 1
ATOM 1561 C C . ASN A 1 199 ? -25.339 5.924 30.721 1.00 90.31 199 ASN A C 1
ATOM 1563 O O . ASN A 1 199 ? -24.251 6.462 30.919 1.00 90.31 199 ASN A O 1
ATOM 1567 N N . GLY A 1 200 ? -26.383 6.603 30.251 1.00 85.62 200 GLY A N 1
ATOM 1568 C CA . GLY A 1 200 ? -26.366 8.045 29.992 1.00 85.62 200 GLY A CA 1
ATOM 1569 C C . GLY A 1 200 ? -25.679 8.489 28.696 1.00 85.62 200 GLY A C 1
ATOM 1570 O O . GLY A 1 200 ? -25.877 9.637 28.308 1.00 85.62 200 GLY A O 1
ATOM 1571 N N . GLY A 1 201 ? -24.934 7.617 28.002 1.00 92.12 201 GLY A N 1
ATOM 1572 C CA . GLY A 1 201 ? -24.318 7.946 26.711 1.00 92.12 201 GLY A CA 1
ATOM 1573 C C . GLY A 1 201 ? -23.295 9.078 26.801 1.00 92.12 201 GLY A C 1
ATOM 1574 O O . GLY A 1 201 ? -23.203 9.893 25.886 1.00 92.12 201 GLY A O 1
ATOM 1575 N N . ILE A 1 202 ? -22.567 9.163 27.915 1.00 95.00 202 ILE A N 1
ATOM 1576 C CA . ILE A 1 202 ? -21.579 10.214 28.159 1.00 95.00 202 ILE A CA 1
ATOM 1577 C C . ILE A 1 202 ? -20.294 9.842 27.424 1.00 95.00 202 ILE A C 1
ATOM 1579 O O . ILE A 1 202 ? -19.829 8.713 27.552 1.00 95.00 202 ILE A O 1
ATOM 1583 N N . ALA A 1 203 ? -19.722 10.781 26.673 1.00 96.94 203 ALA A N 1
ATOM 1584 C CA . ALA A 1 203 ? -18.446 10.600 25.983 1.00 96.94 203 ALA A CA 1
ATOM 1585 C C . ALA A 1 203 ? -17.341 10.095 26.930 1.00 96.94 203 ALA A C 1
ATOM 1587 O O . ALA A 1 203 ? -17.303 10.465 28.110 1.00 96.94 203 ALA A O 1
ATOM 1588 N N . MET A 1 204 ? -16.438 9.262 26.408 1.00 97.19 204 MET A N 1
ATOM 1589 C CA . MET A 1 204 ? -15.278 8.780 27.152 1.00 97.19 204 MET A CA 1
ATOM 1590 C C . MET A 1 204 ? -14.446 9.948 27.686 1.00 97.19 204 MET A C 1
ATOM 1592 O O . MET A 1 204 ? -14.330 11.005 27.070 1.00 97.19 204 MET A O 1
ATOM 1596 N N . THR A 1 205 ? -13.893 9.767 28.885 1.00 97.75 205 THR A N 1
ATOM 1597 C CA . THR A 1 205 ? -13.075 10.800 29.524 1.00 97.75 205 THR A CA 1
ATOM 1598 C C . THR A 1 205 ? -11.665 10.843 28.932 1.00 97.75 205 THR A C 1
ATOM 1600 O O . THR A 1 205 ? -11.109 9.813 28.560 1.00 97.75 205 THR A O 1
ATOM 1603 N N . SER A 1 206 ? -11.044 12.028 28.936 1.00 97.88 206 SER A N 1
ATOM 1604 C CA . SER A 1 206 ? -9.627 12.223 28.569 1.00 97.88 206 SER A CA 1
ATOM 1605 C C . SER A 1 206 ? -8.677 11.296 29.342 1.00 97.88 206 SER A C 1
ATOM 1607 O O . SER A 1 206 ? -7.696 10.795 28.795 1.00 97.88 206 SER A O 1
ATOM 1609 N N . GLU A 1 207 ? -8.966 11.038 30.622 1.00 97.81 207 GLU A N 1
ATOM 1610 C CA . GLU A 1 207 ? -8.145 10.159 31.457 1.00 97.81 207 GLU A CA 1
ATOM 1611 C C . GLU A 1 207 ? -8.201 8.703 30.981 1.00 97.81 207 GLU A C 1
ATOM 1613 O O . GLU A 1 207 ? -7.164 8.046 30.888 1.00 97.81 207 GLU A O 1
ATOM 1618 N N . ASP A 1 208 ? -9.396 8.201 30.663 1.00 98.06 208 ASP A N 1
ATOM 1619 C CA . ASP A 1 208 ? -9.564 6.837 30.163 1.00 98.06 208 ASP A CA 1
ATOM 1620 C C . ASP A 1 208 ? -8.982 6.688 28.748 1.00 98.06 208 ASP A C 1
ATOM 1622 O O . ASP A 1 208 ? -8.265 5.723 28.490 1.00 98.06 208 ASP A O 1
ATOM 1626 N N . ALA A 1 209 ? -9.180 7.673 27.866 1.00 98.00 209 ALA A N 1
ATOM 1627 C CA . ALA A 1 209 ? -8.578 7.679 26.531 1.00 98.00 209 ALA A CA 1
ATOM 1628 C C . ALA A 1 209 ? -7.041 7.577 26.595 1.00 98.00 209 ALA A C 1
ATOM 1630 O O . ALA A 1 209 ? -6.441 6.717 25.951 1.00 98.00 209 ALA A O 1
ATOM 1631 N N . LYS A 1 210 ? -6.392 8.367 27.464 1.00 97.81 210 LYS A N 1
ATOM 1632 C CA . LYS A 1 210 ? -4.932 8.304 27.673 1.00 97.81 210 LYS A CA 1
ATOM 1633 C C . LYS A 1 210 ? -4.454 6.960 28.213 1.00 97.81 210 LYS A C 1
ATOM 1635 O O . LYS A 1 210 ? -3.352 6.535 27.874 1.00 97.81 210 LYS A O 1
ATOM 1640 N N . LYS A 1 211 ? -5.253 6.290 29.050 1.00 97.69 211 LYS A N 1
ATOM 1641 C CA . LYS A 1 211 ? -4.930 4.939 29.539 1.00 97.69 211 LYS A CA 1
ATOM 1642 C C . LYS A 1 211 ? -4.952 3.917 28.405 1.00 97.69 211 LYS A C 1
ATOM 1644 O O . LYS A 1 211 ? -4.041 3.099 28.349 1.00 97.69 211 LYS A O 1
ATOM 1649 N N . LEU A 1 212 ? -5.934 3.987 27.502 1.00 97.31 212 LEU A N 1
ATOM 1650 C CA . LEU A 1 212 ? -5.989 3.110 26.327 1.00 97.31 212 LEU A CA 1
ATOM 1651 C C . LEU A 1 212 ? -4.799 3.349 25.397 1.00 97.31 212 LEU A C 1
ATOM 1653 O O . LEU A 1 212 ? -4.101 2.401 25.061 1.00 97.31 212 LEU A O 1
ATOM 1657 N N . MET A 1 213 ? -4.503 4.609 25.067 1.00 96.69 213 MET A N 1
ATOM 1658 C CA . MET A 1 213 ? -3.364 4.973 24.210 1.00 96.69 213 MET A CA 1
ATOM 1659 C C . MET A 1 213 ? -2.005 4.530 24.780 1.00 96.69 213 MET A C 1
ATOM 1661 O O . MET A 1 213 ? -1.057 4.297 24.033 1.00 96.69 213 MET A O 1
ATOM 1665 N N . ALA A 1 214 ? -1.883 4.419 26.105 1.00 96.81 214 ALA A N 1
ATOM 1666 C CA . ALA A 1 214 ? -0.665 3.939 26.751 1.00 96.81 214 ALA A CA 1
ATOM 1667 C C . ALA A 1 214 ? -0.517 2.404 26.714 1.00 96.81 214 ALA A C 1
ATOM 1669 O O . ALA A 1 214 ? 0.597 1.897 26.877 1.00 96.81 214 ALA A O 1
ATOM 1670 N N . ASP A 1 215 ? -1.604 1.658 26.503 1.00 95.81 215 ASP A N 1
ATOM 1671 C CA . ASP A 1 215 ? -1.606 0.196 26.460 1.00 95.81 215 ASP A CA 1
ATOM 1672 C C . ASP A 1 215 ? -1.498 -0.303 25.015 1.00 95.81 215 ASP A C 1
ATOM 1674 O O . ASP A 1 215 ? -2.458 -0.286 24.253 1.00 95.81 215 ASP A O 1
ATOM 1678 N N . GLN A 1 216 ? -0.329 -0.826 24.644 1.00 93.31 216 GLN A N 1
ATOM 1679 C CA . GLN A 1 216 ? -0.035 -1.289 23.280 1.00 93.31 216 GLN A CA 1
ATOM 1680 C C . GLN A 1 216 ? -0.983 -2.379 22.748 1.00 93.31 216 GLN A C 1
ATOM 1682 O O . GLN A 1 216 ? -1.026 -2.603 21.541 1.00 93.31 216 GLN A O 1
ATOM 1687 N N . SER A 1 217 ? -1.739 -3.068 23.611 1.00 92.50 217 SER A N 1
ATOM 1688 C CA . SER A 1 217 ? -2.727 -4.062 23.177 1.00 92.50 217 SER A CA 1
ATOM 1689 C C . SER A 1 217 ? -4.015 -3.444 22.621 1.00 92.50 217 SER A C 1
ATOM 1691 O O . SER A 1 217 ? -4.732 -4.120 21.886 1.00 92.50 217 SER A O 1
ATOM 1693 N N . VAL A 1 218 ? -4.298 -2.178 22.951 1.00 94.75 218 VAL A N 1
ATOM 1694 C CA . VAL A 1 218 ? -5.536 -1.459 22.592 1.00 94.75 218 VAL A CA 1
ATOM 1695 C C . VAL A 1 218 ? -5.310 0.002 22.180 1.00 94.75 218 VAL A C 1
ATOM 1697 O O . VAL A 1 218 ? -6.274 0.697 21.876 1.00 94.75 218 VAL A O 1
ATOM 1700 N N . ALA A 1 219 ? -4.058 0.468 22.146 1.00 95.50 219 ALA A N 1
ATOM 1701 C CA . ALA A 1 219 ? -3.693 1.851 21.830 1.00 95.50 219 ALA A CA 1
ATOM 1702 C C . ALA A 1 219 ? -4.152 2.303 20.440 1.00 95.50 219 ALA A C 1
ATOM 1704 O O . ALA A 1 219 ? -4.353 3.493 20.228 1.00 95.50 219 ALA A O 1
ATOM 1705 N N . GLN A 1 220 ? -4.334 1.348 19.529 1.00 96.31 220 GLN A N 1
ATOM 1706 C CA . GLN A 1 220 ? -4.905 1.544 18.206 1.00 96.31 220 GLN A CA 1
ATOM 1707 C C . GLN A 1 220 ? -6.067 0.567 18.016 1.00 96.31 220 GLN A C 1
ATOM 1709 O O . GLN A 1 220 ? -5.927 -0.629 18.288 1.00 96.31 220 GLN A O 1
ATOM 1714 N N . ILE A 1 221 ? -7.202 1.058 17.526 1.00 97.00 221 ILE A N 1
ATOM 1715 C CA . ILE A 1 221 ? -8.363 0.240 17.166 1.00 97.00 221 ILE A CA 1
ATOM 1716 C C . ILE A 1 221 ? -8.724 0.532 15.717 1.00 97.00 221 ILE A C 1
ATOM 1718 O O . ILE A 1 221 ? -9.178 1.627 15.402 1.00 97.00 221 ILE A O 1
ATOM 1722 N N . ASN A 1 222 ? -8.596 -0.461 14.842 1.00 96.62 222 ASN A N 1
ATOM 1723 C CA . ASN A 1 222 ? -9.095 -0.336 13.474 1.00 96.62 222 ASN A CA 1
ATOM 1724 C C . ASN A 1 222 ? -10.510 -0.898 13.422 1.00 96.62 222 ASN A C 1
ATOM 1726 O O . ASN A 1 222 ? -10.702 -2.086 13.683 1.00 96.62 222 ASN A O 1
ATOM 1730 N N . TYR A 1 223 ? -11.483 -0.062 13.076 1.00 97.50 223 TYR A N 1
ATOM 1731 C CA . TYR A 1 223 ? -12.872 -0.451 12.852 1.00 97.50 223 TYR A CA 1
ATOM 1732 C C . TYR A 1 223 ? -13.131 -0.606 11.354 1.00 97.50 223 TYR A C 1
ATOM 1734 O O . TYR A 1 223 ? -13.020 0.350 10.590 1.00 97.50 223 TYR A O 1
ATOM 1742 N N . TYR A 1 224 ? -13.520 -1.806 10.929 1.00 96.50 224 TYR A N 1
ATOM 1743 C CA . TYR A 1 224 ? -13.838 -2.119 9.537 1.00 96.50 224 TYR A CA 1
ATOM 1744 C C . TYR A 1 224 ? -15.353 -2.214 9.373 1.00 96.50 224 TYR A C 1
ATOM 1746 O O . TYR A 1 224 ? -15.933 -3.294 9.527 1.00 96.50 224 TYR A O 1
ATOM 1754 N N . GLN A 1 225 ? -15.992 -1.093 9.031 1.00 96.00 225 GLN A N 1
ATOM 1755 C CA . GLN A 1 225 ? -17.437 -1.047 8.819 1.00 96.00 225 GLN A CA 1
ATOM 1756 C C . GLN A 1 225 ? -17.861 -2.056 7.746 1.00 96.00 225 GLN A C 1
ATOM 1758 O O . GLN A 1 225 ? -17.416 -1.996 6.591 1.00 96.00 225 GLN A O 1
ATOM 1763 N N . THR A 1 226 ? -18.750 -2.983 8.097 1.00 94.62 226 THR A N 1
ATOM 1764 C CA . THR A 1 226 ? -19.219 -4.091 7.245 1.00 94.62 226 THR A CA 1
ATOM 1765 C C . THR A 1 226 ? -18.082 -4.944 6.658 1.00 94.62 226 THR A C 1
ATOM 1767 O O . THR A 1 226 ? -18.198 -5.493 5.555 1.00 94.62 226 THR A O 1
ATOM 1770 N N . GLY A 1 227 ? -16.945 -5.008 7.356 1.00 94.12 227 GLY A N 1
ATOM 1771 C CA . GLY A 1 227 ? -15.746 -5.728 6.938 1.00 94.12 227 GLY A CA 1
ATOM 1772 C C . GLY A 1 227 ? -15.042 -5.097 5.737 1.00 94.12 227 GLY A C 1
ATOM 1773 O O . GLY A 1 227 ? -14.194 -5.742 5.119 1.00 94.12 227 GLY A O 1
ATOM 1774 N N . LYS A 1 228 ? -15.394 -3.863 5.352 1.00 95.19 228 LYS A N 1
ATOM 1775 C CA . LYS A 1 228 ? -14.722 -3.159 4.259 1.00 95.19 228 LYS A CA 1
ATOM 1776 C C . LYS A 1 228 ? -13.286 -2.838 4.662 1.00 95.19 228 LYS A C 1
ATOM 1778 O O . LYS A 1 228 ? -13.044 -2.329 5.749 1.00 95.19 228 LYS A O 1
ATOM 1783 N N . THR A 1 229 ? -12.350 -3.131 3.772 1.00 94.69 229 THR A N 1
ATOM 1784 C CA . THR A 1 229 ? -10.926 -2.901 3.999 1.00 94.69 229 THR A CA 1
ATOM 1785 C C . THR A 1 229 ? -10.227 -2.508 2.703 1.00 94.69 229 THR A C 1
ATOM 1787 O O . THR A 1 229 ? -10.630 -2.927 1.610 1.00 94.69 229 THR A O 1
ATOM 1790 N N . TYR A 1 230 ? -9.177 -1.707 2.833 1.00 93.44 230 TYR A N 1
ATOM 1791 C CA . TYR A 1 230 ? -8.369 -1.218 1.734 1.00 93.44 230 TYR A CA 1
ATOM 1792 C C . TYR A 1 230 ? -6.948 -1.743 1.839 1.00 93.44 230 TYR A C 1
ATOM 1794 O O . TYR A 1 230 ? -6.377 -1.863 2.919 1.00 93.44 230 TYR A O 1
ATOM 1802 N N . TYR A 1 231 ? -6.360 -2.035 0.691 1.00 90.19 231 TYR A N 1
ATOM 1803 C CA . TYR A 1 231 ? -4.968 -2.427 0.605 1.00 90.19 231 TYR A CA 1
ATOM 1804 C C . TYR A 1 231 ? -4.308 -1.549 -0.426 1.00 90.19 231 TYR A C 1
ATOM 1806 O O . TYR A 1 231 ? -4.709 -1.545 -1.589 1.00 90.19 231 TYR A O 1
ATOM 1814 N N . TRP A 1 232 ? -3.269 -0.846 -0.017 1.00 84.94 232 TRP A N 1
ATOM 1815 C CA . TRP A 1 232 ? -2.312 -0.361 -0.980 1.00 84.94 232 TRP A CA 1
ATOM 1816 C C . TRP A 1 232 ? -1.311 -1.490 -1.241 1.00 84.94 232 TRP A C 1
ATOM 1818 O O . TRP A 1 232 ? -0.720 -2.055 -0.318 1.00 84.94 232 TRP A O 1
ATOM 1828 N N . THR A 1 233 ? -1.258 -1.953 -2.487 1.00 72.56 233 THR A N 1
ATOM 1829 C CA . THR A 1 233 ? -0.444 -3.109 -2.846 1.00 72.56 233 THR A CA 1
ATOM 1830 C C . THR A 1 233 ? 1.030 -2.759 -2.822 1.00 72.56 233 THR A C 1
ATOM 1832 O O . THR A 1 233 ? 1.400 -1.597 -2.973 1.00 72.56 233 THR A O 1
ATOM 1835 N N . ARG A 1 234 ? 1.886 -3.790 -2.798 1.00 75.00 234 ARG A N 1
ATOM 1836 C CA . ARG A 1 234 ? 3.284 -3.580 -3.173 1.00 75.00 234 ARG A CA 1
ATOM 1837 C C . ARG A 1 234 ? 3.379 -2.887 -4.543 1.00 75.00 234 ARG A C 1
ATOM 1839 O O . ARG A 1 234 ? 2.563 -3.204 -5.422 1.00 75.00 234 ARG A O 1
ATOM 1846 N N . PRO A 1 235 ? 4.330 -1.959 -4.728 1.00 88.94 235 PRO A N 1
ATOM 1847 C CA . PRO A 1 235 ? 4.481 -1.242 -5.985 1.00 88.94 235 PRO A CA 1
ATOM 1848 C C . PRO A 1 235 ? 4.790 -2.175 -7.161 1.00 88.94 235 PRO A C 1
ATOM 1850 O O . PRO A 1 235 ? 5.258 -3.307 -6.990 1.00 88.94 235 PRO A O 1
ATOM 1853 N N . ILE A 1 236 ? 4.511 -1.719 -8.383 1.00 92.75 236 ILE A N 1
ATOM 1854 C CA . ILE A 1 236 ? 4.664 -2.549 -9.582 1.00 92.75 236 ILE A CA 1
ATOM 1855 C C . ILE A 1 236 ? 6.154 -2.779 -9.870 1.00 92.75 236 ILE A C 1
ATOM 1857 O O . ILE A 1 236 ? 6.884 -1.851 -10.222 1.00 92.75 236 ILE A O 1
ATOM 1861 N N . LYS A 1 237 ? 6.607 -4.034 -9.749 1.00 92.06 237 LYS A N 1
ATOM 1862 C CA . LYS A 1 237 ? 7.959 -4.461 -10.146 1.00 92.06 237 LYS A CA 1
ATOM 1863 C C . LYS A 1 237 ? 8.097 -4.441 -11.671 1.00 92.06 237 LYS A C 1
ATOM 1865 O O . LYS A 1 237 ? 7.221 -4.951 -12.368 1.00 92.06 237 LYS A O 1
ATOM 1870 N N . HIS A 1 238 ? 9.208 -3.903 -12.181 1.00 94.44 238 HIS A N 1
ATOM 1871 C CA . HIS A 1 238 ? 9.561 -3.960 -13.602 1.00 94.44 238 HIS A CA 1
ATOM 1872 C C . HIS A 1 238 ? 10.594 -5.053 -13.883 1.00 94.44 238 HIS A C 1
ATOM 1874 O O . HIS A 1 238 ? 10.273 -6.082 -14.464 1.00 94.44 238 HIS A O 1
ATOM 1880 N N . PHE A 1 239 ? 11.841 -4.886 -13.445 1.00 91.44 239 PHE A N 1
ATOM 1881 C CA . PHE A 1 239 ? 12.838 -5.948 -13.600 1.00 91.44 239 PHE A CA 1
ATOM 1882 C C . PHE A 1 239 ? 12.698 -7.042 -12.529 1.00 91.44 239 PHE A C 1
ATOM 1884 O O . PHE A 1 239 ? 13.070 -8.189 -12.774 1.00 91.44 239 PHE A O 1
ATOM 1891 N N . GLY A 1 240 ? 12.117 -6.718 -11.371 1.00 86.56 240 GLY A N 1
ATOM 1892 C CA . GLY A 1 240 ? 11.808 -7.686 -10.319 1.00 86.56 240 GLY A CA 1
ATOM 1893 C C . GLY A 1 240 ? 13.022 -8.426 -9.742 1.00 86.56 240 GLY A C 1
ATOM 1894 O O . GLY A 1 240 ? 14.178 -8.072 -9.981 1.00 86.56 240 GLY A O 1
ATOM 1895 N N . ASP A 1 241 ? 12.758 -9.465 -8.950 1.00 87.19 241 ASP A N 1
ATOM 1896 C CA . ASP A 1 241 ? 13.781 -10.130 -8.126 1.00 87.19 241 ASP A CA 1
ATOM 1897 C C . ASP A 1 241 ? 14.834 -10.876 -8.952 1.00 87.19 241 ASP A C 1
ATOM 1899 O O . ASP A 1 241 ? 15.994 -10.917 -8.561 1.00 87.19 241 ASP A O 1
ATOM 1903 N N . TYR A 1 242 ? 14.462 -11.381 -10.131 1.00 85.88 242 TYR A N 1
ATOM 1904 C CA . TYR A 1 242 ? 15.377 -12.105 -11.015 1.00 85.88 242 TYR A CA 1
ATOM 1905 C C . TYR A 1 242 ? 16.583 -11.248 -11.440 1.00 85.88 242 TYR A C 1
ATOM 1907 O O . TYR A 1 242 ? 17.730 -11.681 -11.341 1.00 85.88 242 TYR A O 1
ATOM 1915 N N . TYR A 1 243 ? 16.330 -10.013 -11.888 1.00 88.19 243 TYR A N 1
ATOM 1916 C CA . TYR A 1 243 ? 17.365 -9.096 -12.383 1.00 88.19 243 TYR A CA 1
ATOM 1917 C C . TYR A 1 243 ? 17.920 -8.151 -11.314 1.00 88.19 243 TYR A C 1
ATOM 1919 O O . TYR A 1 243 ? 19.013 -7.607 -11.489 1.00 88.19 243 TYR A O 1
ATOM 1927 N N . THR A 1 244 ? 17.151 -7.899 -10.254 1.00 91.44 244 THR A N 1
ATOM 1928 C CA . THR A 1 244 ? 17.478 -6.911 -9.216 1.00 91.44 244 THR A CA 1
ATOM 1929 C C . THR A 1 244 ? 17.303 -7.483 -7.805 1.00 91.44 244 THR A C 1
ATOM 1931 O O . THR A 1 244 ? 16.584 -6.890 -6.998 1.00 91.44 244 THR A O 1
ATOM 1934 N N . PRO A 1 245 ? 17.896 -8.649 -7.481 1.00 90.62 245 PRO A N 1
ATOM 1935 C CA . PRO A 1 245 ? 17.739 -9.235 -6.158 1.00 90.62 245 PRO A CA 1
ATOM 1936 C C . PRO A 1 245 ? 18.381 -8.339 -5.101 1.00 90.62 245 PRO A C 1
ATOM 1938 O O . PRO A 1 245 ? 19.439 -7.746 -5.330 1.00 90.62 245 PRO A O 1
ATOM 1941 N N . ILE A 1 246 ? 17.754 -8.282 -3.931 1.00 90.00 246 ILE A N 1
ATOM 1942 C CA . ILE A 1 246 ? 18.209 -7.461 -2.811 1.00 90.00 246 ILE A CA 1
ATOM 1943 C C . ILE A 1 246 ? 18.989 -8.310 -1.809 1.00 90.00 246 ILE A C 1
ATOM 1945 O O . ILE A 1 246 ? 18.708 -9.489 -1.580 1.00 90.00 246 ILE A O 1
ATOM 1949 N N . TYR A 1 247 ? 20.029 -7.706 -1.243 1.00 88.56 247 TYR A N 1
ATOM 1950 C CA . TYR A 1 247 ? 20.930 -8.358 -0.301 1.00 88.56 247 TYR A CA 1
ATOM 1951 C C . TYR A 1 247 ? 21.266 -7.408 0.841 1.00 88.56 247 TYR A C 1
ATOM 1953 O O . TYR A 1 247 ? 21.594 -6.242 0.606 1.00 88.56 247 TYR A O 1
ATOM 1961 N N . LYS A 1 248 ? 21.309 -7.943 2.061 1.00 84.81 248 LYS A N 1
ATOM 1962 C CA . LYS A 1 248 ? 21.727 -7.232 3.273 1.00 84.81 248 LYS A CA 1
ATOM 1963 C C . LYS A 1 248 ? 22.845 -8.021 3.941 1.00 84.81 248 LYS A C 1
ATOM 1965 O O . LYS A 1 248 ? 22.739 -9.230 4.125 1.00 84.81 248 LYS A O 1
ATOM 1970 N N . ASN A 1 249 ? 23.962 -7.359 4.243 1.00 86.06 249 ASN A N 1
ATOM 1971 C CA . ASN A 1 249 ? 25.149 -7.992 4.840 1.00 86.06 249 ASN A CA 1
ATOM 1972 C C . ASN A 1 249 ? 25.652 -9.240 4.080 1.00 86.06 249 ASN A C 1
ATOM 1974 O O . ASN A 1 249 ? 26.118 -10.206 4.676 1.00 86.06 249 ASN A O 1
ATOM 1978 N N . GLY A 1 250 ? 25.545 -9.224 2.747 1.00 83.31 250 GLY A N 1
ATOM 1979 C CA . GLY A 1 250 ? 26.003 -10.318 1.884 1.00 83.31 250 GLY A CA 1
ATOM 1980 C C . GLY A 1 250 ? 25.051 -11.514 1.775 1.00 83.31 250 GLY A C 1
ATOM 1981 O O . GLY A 1 250 ? 25.358 -12.440 1.028 1.00 83.31 250 GLY A O 1
ATOM 1982 N N . LEU A 1 251 ? 23.896 -11.488 2.442 1.00 86.62 251 LEU A N 1
ATOM 1983 C CA . LEU A 1 251 ? 22.873 -12.535 2.377 1.00 86.62 251 LEU A CA 1
ATOM 1984 C C . LEU A 1 251 ? 21.631 -12.044 1.621 1.00 86.62 251 LEU A C 1
ATOM 1986 O O . LEU A 1 251 ? 21.381 -10.834 1.631 1.00 86.62 251 LEU A O 1
ATOM 1990 N N . PRO A 1 252 ? 20.875 -12.942 0.955 1.00 87.81 252 PRO A N 1
ATOM 1991 C CA . PRO A 1 252 ? 19.586 -12.590 0.370 1.00 87.81 252 PRO A CA 1
ATOM 1992 C C . PRO A 1 252 ? 18.685 -11.943 1.418 1.00 87.81 252 PRO A C 1
ATOM 1994 O O . PRO A 1 252 ? 18.650 -12.386 2.569 1.00 87.81 252 PRO A O 1
ATOM 1997 N N . ALA A 1 253 ? 17.992 -10.889 1.016 1.00 88.44 253 ALA A N 1
ATOM 1998 C CA . ALA A 1 253 ? 17.029 -10.191 1.847 1.00 88.44 253 ALA A CA 1
ATOM 1999 C C . ALA A 1 253 ? 15.687 -10.106 1.116 1.00 88.44 253 ALA A C 1
ATOM 2001 O O . ALA A 1 253 ? 15.630 -10.237 -0.104 1.00 88.44 253 ALA A O 1
ATOM 2002 N N . ASP A 1 254 ? 14.631 -9.847 1.879 1.00 84.50 254 ASP A N 1
ATOM 2003 C CA . ASP A 1 254 ? 13.291 -9.571 1.348 1.00 84.50 254 ASP A CA 1
ATOM 2004 C C . ASP A 1 254 ? 12.877 -8.109 1.580 1.00 84.50 254 ASP A C 1
ATOM 2006 O O . ASP A 1 254 ? 11.774 -7.711 1.204 1.00 84.50 254 ASP A O 1
ATOM 2010 N N . TYR A 1 255 ? 13.757 -7.312 2.203 1.00 89.50 255 TYR A N 1
ATOM 2011 C CA . TYR A 1 255 ? 13.494 -5.920 2.542 1.00 89.50 255 TYR A CA 1
ATOM 2012 C C . TYR A 1 255 ? 14.751 -5.052 2.705 1.00 89.50 255 TYR A C 1
ATOM 2014 O O . TYR A 1 255 ? 15.843 -5.564 2.982 1.00 89.50 255 TYR A O 1
ATOM 2022 N N . TYR A 1 256 ? 14.557 -3.739 2.585 1.00 91.25 256 TYR A N 1
ATOM 2023 C CA . TYR A 1 256 ? 15.465 -2.675 3.010 1.00 91.25 256 TYR A CA 1
ATOM 2024 C C . TYR A 1 256 ? 14.793 -1.785 4.056 1.00 91.25 256 TYR A C 1
ATOM 2026 O O . TYR A 1 256 ? 13.569 -1.696 4.102 1.00 91.25 256 TYR A O 1
ATOM 2034 N N . ASP A 1 257 ? 15.609 -1.136 4.888 1.00 90.50 257 ASP A N 1
ATOM 2035 C CA . ASP A 1 257 ? 15.116 -0.176 5.887 1.00 90.50 257 ASP A CA 1
ATOM 2036 C C . ASP A 1 257 ? 15.024 1.241 5.298 1.00 90.50 257 ASP A C 1
ATOM 2038 O O . ASP A 1 257 ? 14.394 2.114 5.880 1.00 90.50 257 ASP A O 1
ATOM 2042 N N . ASP A 1 258 ? 15.696 1.488 4.168 1.00 93.94 258 ASP A N 1
ATOM 2043 C CA . ASP A 1 258 ? 15.778 2.806 3.556 1.00 93.94 258 ASP A CA 1
ATOM 2044 C C . ASP A 1 258 ? 15.996 2.715 2.041 1.00 93.94 258 ASP A C 1
ATOM 2046 O O . ASP A 1 258 ? 16.789 1.908 1.552 1.00 93.94 258 ASP A O 1
ATOM 2050 N N . ALA A 1 259 ? 15.345 3.586 1.273 1.00 94.12 259 ALA A N 1
ATOM 2051 C CA . ALA A 1 259 ? 15.498 3.650 -0.176 1.00 94.12 259 ALA A CA 1
ATOM 2052 C C . ALA A 1 259 ? 16.933 4.004 -0.602 1.00 94.12 259 ALA A C 1
ATOM 2054 O O . ALA A 1 259 ? 17.363 3.672 -1.706 1.00 94.12 259 ALA A O 1
ATOM 2055 N N . ARG A 1 260 ? 17.725 4.634 0.269 1.00 94.38 260 ARG A N 1
ATOM 2056 C CA . ARG A 1 260 ? 19.146 4.926 0.028 1.00 94.38 260 ARG A CA 1
ATOM 2057 C C . ARG A 1 260 ? 20.019 3.669 -0.027 1.00 94.38 260 ARG A C 1
ATOM 2059 O O . ARG A 1 260 ? 21.144 3.763 -0.518 1.00 94.38 260 ARG A O 1
ATOM 2066 N N . ASP A 1 261 ? 19.515 2.515 0.410 1.00 93.88 261 ASP A N 1
ATOM 2067 C CA . ASP A 1 261 ? 20.205 1.230 0.259 1.00 93.88 261 ASP A CA 1
ATOM 2068 C C . ASP A 1 261 ? 20.169 0.715 -1.192 1.00 93.88 261 ASP A C 1
ATOM 2070 O O . ASP A 1 261 ? 21.023 -0.081 -1.604 1.00 93.88 261 ASP A O 1
ATOM 2074 N N . TYR A 1 262 ? 19.233 1.206 -2.013 1.00 93.94 262 TYR A N 1
ATOM 2075 C CA . TYR A 1 262 ? 19.229 0.915 -3.439 1.00 93.94 262 TYR A CA 1
ATOM 2076 C C . TYR A 1 262 ? 20.326 1.700 -4.165 1.00 93.94 262 TYR A C 1
ATOM 2078 O O . TYR A 1 262 ? 20.416 2.926 -4.114 1.00 93.94 262 TYR A O 1
ATOM 2086 N N . ASN A 1 263 ? 21.121 0.978 -4.947 1.00 93.38 263 ASN A N 1
ATOM 2087 C CA . ASN A 1 263 ? 22.082 1.548 -5.889 1.00 93.38 263 ASN A CA 1
ATOM 2088 C C . ASN A 1 263 ? 21.701 1.265 -7.350 1.00 93.38 263 ASN A C 1
ATOM 2090 O O . ASN A 1 263 ? 21.102 0.231 -7.655 1.00 93.38 263 ASN A O 1
ATOM 2094 N N . ASP A 1 264 ? 22.107 2.153 -8.260 1.00 93.12 264 ASP A N 1
ATOM 2095 C CA . ASP A 1 264 ? 21.709 2.063 -9.666 1.00 93.12 264 ASP A CA 1
ATOM 2096 C C . ASP A 1 264 ? 22.235 0.808 -10.378 1.00 93.12 264 ASP A C 1
ATOM 2098 O O . ASP A 1 264 ? 21.518 0.191 -11.170 1.00 93.12 264 ASP A O 1
ATOM 2102 N N . ASN A 1 265 ? 23.469 0.391 -10.083 1.00 91.56 265 ASN A N 1
ATOM 2103 C CA . ASN A 1 265 ? 24.082 -0.763 -10.740 1.00 91.56 265 ASN A CA 1
ATOM 2104 C C . ASN A 1 265 ? 23.255 -2.037 -10.519 1.00 91.56 265 ASN A C 1
ATOM 2106 O O . ASN A 1 265 ? 22.935 -2.757 -11.471 1.00 91.56 265 ASN A O 1
ATOM 2110 N N . ASP A 1 266 ? 22.833 -2.264 -9.279 1.00 91.25 266 ASP A N 1
ATOM 2111 C CA . ASP A 1 266 ? 22.192 -3.511 -8.872 1.00 91.25 266 ASP A CA 1
ATOM 2112 C C . ASP A 1 266 ? 20.661 -3.436 -8.914 1.00 91.25 266 ASP A C 1
ATOM 2114 O O . ASP A 1 266 ? 20.019 -4.437 -9.239 1.00 91.25 266 ASP A O 1
ATOM 2118 N N . HIS A 1 267 ? 20.076 -2.265 -8.634 1.00 93.69 267 HIS A N 1
ATOM 2119 C CA . HIS A 1 267 ? 18.647 -2.140 -8.323 1.00 93.69 267 HIS A CA 1
ATOM 2120 C C . HIS A 1 267 ? 17.867 -1.200 -9.241 1.00 93.69 267 HIS A C 1
ATOM 2122 O O . HIS A 1 267 ? 16.642 -1.217 -9.190 1.00 93.69 267 HIS A O 1
ATOM 2128 N N . LEU A 1 268 ? 18.519 -0.406 -10.103 1.00 95.12 268 LEU A N 1
ATOM 2129 C CA . LEU A 1 268 ? 17.783 0.508 -10.982 1.00 95.12 268 LEU A CA 1
ATOM 2130 C C . LEU A 1 268 ? 16.761 -0.239 -11.849 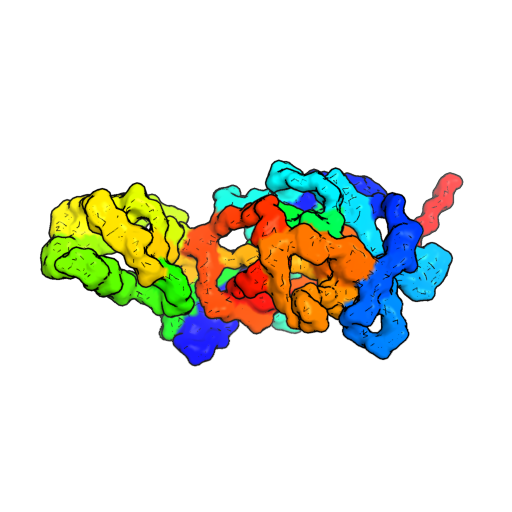1.00 95.12 268 LEU A C 1
ATOM 2132 O O . LEU A 1 268 ? 17.130 -1.179 -12.562 1.00 95.12 268 LEU A O 1
ATOM 2136 N N . GLY A 1 269 ? 15.510 0.220 -11.813 1.00 94.06 269 GLY A N 1
ATOM 2137 C CA . GLY A 1 269 ? 14.386 -0.364 -12.542 1.00 94.06 269 GLY A CA 1
ATOM 2138 C C . GLY A 1 269 ? 13.820 -1.635 -11.911 1.00 94.06 269 GLY A C 1
ATOM 2139 O O . GLY A 1 269 ? 13.084 -2.371 -12.568 1.00 94.06 269 GLY A O 1
ATOM 2140 N N . ARG A 1 270 ? 14.158 -1.927 -10.649 1.00 94.75 270 ARG A N 1
ATOM 2141 C CA . ARG A 1 270 ? 13.497 -2.987 -9.880 1.00 94.75 270 ARG A CA 1
ATOM 2142 C C . ARG A 1 270 ? 11.988 -2.769 -9.861 1.00 94.75 270 ARG A C 1
ATOM 2144 O O . ARG A 1 270 ? 11.236 -3.692 -10.184 1.00 94.75 270 ARG A O 1
ATOM 2151 N N . TYR A 1 271 ? 11.581 -1.537 -9.580 1.00 95.38 271 TYR A N 1
ATOM 2152 C CA . TYR A 1 271 ? 10.205 -1.055 -9.643 1.00 95.38 271 TYR A CA 1
ATOM 2153 C C . TYR A 1 271 ? 9.995 -0.098 -10.815 1.00 95.38 271 TYR A C 1
ATOM 2155 O O . TYR A 1 271 ? 10.971 0.368 -11.395 1.00 95.38 271 TYR A O 1
ATOM 2163 N N . GLY A 1 272 ? 8.736 0.163 -11.174 1.00 95.50 272 GLY A N 1
ATOM 2164 C CA . GLY A 1 272 ? 8.319 1.198 -12.124 1.00 95.50 272 GLY A CA 1
ATOM 2165 C C . GLY A 1 272 ? 7.426 0.713 -13.263 1.00 95.50 272 GLY A C 1
ATOM 2166 O O . GLY A 1 272 ? 7.373 -0.468 -13.617 1.00 95.50 272 GLY A O 1
ATOM 2167 N N . VAL A 1 273 ? 6.744 1.662 -13.899 1.00 95.81 273 VAL A N 1
ATOM 2168 C CA . VAL A 1 273 ? 5.918 1.410 -15.084 1.00 95.81 273 VAL A CA 1
ATOM 2169 C C . VAL A 1 273 ? 6.523 2.096 -16.304 1.00 95.81 273 VAL A C 1
ATOM 2171 O O . VAL A 1 273 ? 6.655 3.312 -16.352 1.00 95.81 273 VAL A O 1
ATOM 2174 N N . VAL A 1 274 ? 6.900 1.312 -17.313 1.00 95.00 274 VAL A N 1
ATOM 2175 C CA . VAL A 1 274 ? 7.532 1.786 -18.552 1.00 95.00 274 VAL A CA 1
ATOM 2176 C C . VAL A 1 274 ? 6.520 1.718 -19.684 1.00 95.00 274 VAL A C 1
ATOM 2178 O O . VAL A 1 274 ? 5.838 0.702 -19.855 1.00 95.00 274 VAL A O 1
ATOM 2181 N N . ARG A 1 275 ? 6.456 2.760 -20.520 1.00 91.81 275 ARG A N 1
ATOM 2182 C CA . ARG A 1 275 ? 5.510 2.824 -21.642 1.00 91.81 275 ARG A CA 1
ATOM 2183 C C . ARG A 1 275 ? 5.630 1.607 -22.561 1.00 91.81 275 ARG A C 1
ATOM 2185 O O . ARG A 1 275 ? 6.738 1.113 -22.801 1.00 91.81 275 ARG A O 1
ATOM 2192 N N . ASN A 1 276 ? 4.510 1.221 -23.177 1.00 89.06 276 ASN A N 1
ATOM 2193 C CA . ASN A 1 276 ? 4.438 0.110 -24.134 1.00 89.06 276 ASN A CA 1
ATOM 2194 C C . ASN A 1 276 ? 4.783 -1.262 -23.505 1.00 89.06 276 ASN A C 1
ATOM 2196 O O . ASN A 1 276 ? 5.386 -2.122 -24.153 1.00 89.06 276 ASN A O 1
ATOM 2200 N N . ASN A 1 277 ? 4.413 -1.449 -22.235 1.00 89.62 277 ASN A N 1
ATOM 2201 C CA . ASN A 1 277 ? 4.412 -2.731 -21.535 1.00 89.62 277 ASN A CA 1
ATOM 2202 C C . ASN A 1 277 ? 3.015 -3.005 -20.977 1.00 89.62 277 ASN A C 1
ATOM 2204 O O . ASN A 1 277 ? 2.266 -2.077 -20.674 1.00 89.62 277 ASN A O 1
ATOM 2208 N N . TRP A 1 278 ? 2.682 -4.284 -20.843 1.00 88.56 278 TRP A N 1
ATOM 2209 C CA . TRP A 1 278 ? 1.483 -4.742 -20.158 1.00 88.56 278 TRP A CA 1
ATOM 2210 C C . TRP A 1 278 ? 1.884 -5.421 -18.855 1.00 88.56 278 TRP A C 1
ATOM 2212 O O . TRP A 1 278 ? 2.648 -6.384 -18.881 1.00 88.56 278 TRP A O 1
ATOM 2222 N N . TYR A 1 279 ? 1.364 -4.918 -17.741 1.00 89.88 279 TYR A N 1
ATOM 2223 C CA . TYR A 1 279 ? 1.605 -5.459 -16.410 1.00 89.88 279 TYR A CA 1
ATOM 2224 C C . TYR A 1 279 ? 0.364 -6.228 -15.968 1.00 89.88 279 TYR A C 1
ATOM 2226 O O . TYR A 1 279 ? -0.709 -5.650 -15.813 1.00 89.88 279 TYR A O 1
ATOM 2234 N N . GLU A 1 280 ? 0.508 -7.535 -15.790 1.00 86.19 280 GLU A N 1
ATOM 2235 C CA . GLU A 1 280 ? -0.514 -8.402 -15.215 1.00 86.19 280 GLU A CA 1
ATOM 2236 C C . GLU A 1 280 ? -0.169 -8.652 -13.746 1.00 86.19 280 GLU A C 1
ATOM 2238 O O . GLU A 1 280 ? 0.930 -9.108 -13.431 1.00 86.19 280 GLU A O 1
ATOM 2243 N N . LEU A 1 281 ? -1.098 -8.317 -12.850 1.00 84.25 281 LEU A N 1
ATOM 2244 C CA . LEU A 1 281 ? -0.923 -8.439 -11.407 1.00 84.25 281 LEU A CA 1
ATOM 2245 C C . LEU A 1 281 ? -1.832 -9.550 -10.882 1.00 84.25 281 LEU A C 1
ATOM 2247 O O . LEU A 1 281 ? -3.057 -9.455 -10.963 1.00 84.25 281 LEU A O 1
ATOM 2251 N N . ASN A 1 282 ? -1.222 -10.574 -10.297 1.00 81.75 282 ASN A N 1
ATOM 2252 C CA . ASN A 1 282 ? -1.900 -11.730 -9.731 1.00 81.75 282 ASN A CA 1
ATOM 2253 C C . ASN A 1 282 ? -1.740 -11.717 -8.209 1.00 81.75 282 ASN A C 1
ATOM 2255 O O . ASN A 1 282 ? -0.639 -11.868 -7.685 1.00 81.75 282 ASN A O 1
ATOM 2259 N N . ILE A 1 283 ? -2.838 -11.533 -7.476 1.00 81.25 283 ILE A N 1
ATOM 2260 C CA . ILE A 1 283 ? -2.814 -11.562 -6.009 1.00 81.25 283 ILE A CA 1
ATOM 2261 C C . ILE A 1 283 ? -2.779 -13.022 -5.545 1.00 81.25 283 ILE A C 1
ATOM 2263 O O . ILE A 1 283 ? -3.705 -13.781 -5.832 1.00 81.25 283 ILE A O 1
ATOM 2267 N N . THR A 1 284 ? -1.736 -13.407 -4.810 1.00 80.06 284 THR A N 1
ATOM 2268 C CA . THR A 1 284 ? -1.501 -14.806 -4.413 1.00 80.06 284 THR A CA 1
ATOM 2269 C C . THR A 1 284 ? -1.838 -15.091 -2.958 1.00 80.06 284 THR A C 1
ATOM 2271 O O . THR A 1 284 ? -2.296 -16.188 -2.638 1.00 80.06 284 THR A O 1
ATOM 2274 N N . SER A 1 285 ? -1.656 -14.118 -2.064 1.00 78.81 285 SER A N 1
ATOM 2275 C CA . SER A 1 285 ? -2.080 -14.241 -0.670 1.00 78.81 285 SER A CA 1
ATOM 2276 C C . SER A 1 285 ? -2.326 -12.885 -0.015 1.00 78.81 285 SER A C 1
ATOM 2278 O O . SER A 1 285 ? -1.851 -11.847 -0.474 1.00 78.81 285 SER A O 1
ATOM 2280 N N . VAL A 1 286 ? -3.090 -12.912 1.076 1.00 82.62 286 VAL A N 1
ATOM 2281 C CA . VAL A 1 286 ? -3.359 -11.773 1.960 1.00 82.62 286 VAL A CA 1
ATOM 2282 C C . VAL A 1 286 ? -3.161 -12.252 3.395 1.00 82.62 286 VAL A C 1
ATOM 2284 O O . VAL A 1 286 ? -3.626 -13.343 3.732 1.00 82.62 286 VAL A O 1
ATOM 2287 N N . SER A 1 287 ? -2.458 -11.474 4.217 1.00 81.38 287 SER A N 1
ATOM 2288 C CA . SER A 1 287 ? -2.109 -11.850 5.597 1.00 81.38 287 SER A CA 1
ATOM 2289 C C . SER A 1 287 ? -3.185 -11.508 6.634 1.00 81.38 287 SER A C 1
ATOM 2291 O O . SER A 1 287 ? -3.186 -12.094 7.711 1.00 81.38 287 SER A O 1
ATOM 2293 N N . GLY A 1 288 ? -4.121 -10.612 6.314 1.00 85.50 288 GLY A N 1
ATOM 2294 C CA . GLY A 1 288 ? -5.180 -10.165 7.220 1.00 85.50 288 GLY A CA 1
ATOM 2295 C C . GLY A 1 288 ? -6.049 -9.071 6.594 1.00 85.50 288 GLY A C 1
ATOM 2296 O O . GLY A 1 288 ? -5.930 -8.819 5.388 1.00 85.50 288 GLY A O 1
ATOM 2297 N N . PRO A 1 289 ? -6.940 -8.420 7.363 1.00 89.62 289 PRO A N 1
ATOM 2298 C CA . PRO A 1 289 ? -7.520 -7.158 6.916 1.00 89.62 289 PRO A CA 1
ATOM 2299 C C . PRO A 1 289 ? -6.388 -6.144 6.670 1.00 89.62 289 PRO A C 1
ATOM 2301 O O . PRO A 1 289 ? -5.345 -6.211 7.316 1.00 89.62 289 PRO A O 1
ATOM 2304 N N . GLY A 1 290 ? -6.565 -5.277 5.675 1.00 91.44 290 GLY A N 1
ATOM 2305 C CA . GLY A 1 290 ? -5.663 -4.159 5.407 1.00 91.44 290 GLY A CA 1
ATOM 2306 C C . GLY A 1 290 ? -6.027 -2.975 6.295 1.00 91.44 290 GLY A C 1
ATOM 2307 O O . GLY A 1 290 ? -6.235 -3.131 7.490 1.00 91.44 290 GLY A O 1
ATOM 2308 N N . TYR A 1 291 ? -6.185 -1.801 5.702 1.00 92.62 291 TYR A N 1
ATOM 2309 C CA . TYR A 1 291 ? -6.578 -0.581 6.401 1.00 92.62 291 TYR A CA 1
ATOM 2310 C C . TYR A 1 291 ? -8.110 -0.425 6.439 1.00 92.62 291 TYR A C 1
ATOM 2312 O O . TYR A 1 291 ? -8.795 -0.897 5.518 1.00 92.62 291 TYR A O 1
ATOM 2320 N N . PRO A 1 292 ? -8.680 0.187 7.492 1.00 94.12 292 PRO A N 1
ATOM 2321 C CA . PRO A 1 292 ? -10.121 0.441 7.591 1.00 94.12 292 PRO A CA 1
ATOM 2322 C C . PRO A 1 292 ? -10.592 1.578 6.666 1.00 94.12 292 PRO A C 1
ATOM 2324 O O . PRO A 1 292 ? -11.740 1.595 6.216 1.00 94.12 292 PRO A O 1
ATOM 2327 N N . GLU A 1 293 ? -9.676 2.476 6.319 1.00 92.06 293 GLU A N 1
ATOM 2328 C CA . GLU A 1 293 ? -9.828 3.571 5.363 1.00 92.06 293 GLU A CA 1
ATOM 2329 C C . GLU A 1 293 ? -8.682 3.553 4.342 1.00 92.06 293 GLU A C 1
ATOM 2331 O O . GLU A 1 293 ? -7.781 2.717 4.434 1.00 92.06 293 GLU A O 1
ATOM 2336 N N . ILE A 1 294 ? -8.744 4.401 3.313 1.00 90.75 294 ILE A N 1
ATOM 2337 C CA . ILE A 1 294 ? -7.655 4.486 2.333 1.00 90.75 294 ILE A CA 1
ATOM 2338 C C . ILE A 1 294 ? -6.441 5.086 3.060 1.00 90.75 294 ILE A C 1
ATOM 2340 O O . ILE A 1 294 ? -6.550 6.212 3.537 1.00 90.75 294 ILE A O 1
ATOM 2344 N N . PRO A 1 295 ? -5.312 4.364 3.176 1.00 84.62 295 PRO A N 1
ATOM 2345 C CA . PRO A 1 295 ? -4.164 4.870 3.912 1.00 84.62 295 PRO A CA 1
ATOM 2346 C C . PRO A 1 295 ? -3.494 6.016 3.150 1.00 84.62 295 PRO A C 1
ATOM 2348 O O . PRO A 1 295 ? -3.461 6.025 1.914 1.00 84.62 295 PRO A O 1
ATOM 2351 N N . GLU A 1 296 ? -2.890 6.942 3.890 1.00 85.88 296 GLU A N 1
ATOM 2352 C CA . GLU A 1 296 ? -1.883 7.829 3.319 1.00 85.88 296 GLU A CA 1
ATOM 2353 C C . GLU A 1 296 ? -0.652 7.007 2.918 1.00 85.88 296 GLU A C 1
ATOM 2355 O O . GLU A 1 296 ? -0.251 6.079 3.624 1.00 85.88 296 GLU A O 1
ATOM 2360 N N . ILE A 1 297 ? -0.069 7.321 1.761 1.00 85.81 297 ILE A N 1
ATOM 2361 C CA . ILE A 1 297 ? 1.104 6.606 1.263 1.00 85.81 297 ILE A CA 1
ATOM 2362 C C . ILE A 1 297 ? 2.349 7.407 1.641 1.00 85.81 297 ILE A C 1
ATOM 2364 O O . ILE A 1 297 ? 2.453 8.572 1.245 1.00 85.81 297 ILE A O 1
ATOM 2368 N N . PRO A 1 298 ? 3.304 6.807 2.366 1.00 87.62 298 PRO A N 1
ATOM 2369 C CA . PRO A 1 298 ? 4.466 7.533 2.837 1.00 87.62 298 PRO A CA 1
ATOM 2370 C C . PRO A 1 298 ? 5.393 7.937 1.690 1.00 87.62 298 PRO A C 1
ATOM 2372 O O . PRO A 1 298 ? 5.630 7.181 0.749 1.00 87.62 298 PRO A O 1
ATOM 2375 N N . THR A 1 299 ? 5.958 9.137 1.786 1.00 89.38 299 THR A N 1
ATOM 2376 C CA . THR A 1 299 ? 6.927 9.677 0.817 1.00 89.38 299 THR A CA 1
ATOM 2377 C C . THR A 1 299 ? 8.337 9.812 1.395 1.00 89.38 299 THR A C 1
ATOM 2379 O O . THR A 1 299 ? 9.194 10.444 0.774 1.00 89.38 299 THR A O 1
ATOM 2382 N N . ASP A 1 300 ? 8.576 9.295 2.601 1.00 90.19 300 ASP A N 1
ATOM 2383 C CA . ASP A 1 300 ? 9.885 9.357 3.249 1.00 90.19 300 ASP A CA 1
ATOM 2384 C C . ASP A 1 300 ? 10.819 8.275 2.675 1.00 90.19 300 ASP A C 1
ATOM 2386 O O . ASP A 1 300 ? 10.379 7.157 2.409 1.00 90.19 300 ASP A O 1
ATOM 2390 N N . PRO A 1 301 ? 12.118 8.558 2.472 1.00 88.12 301 PRO A N 1
ATOM 2391 C CA . PRO A 1 301 ? 13.090 7.533 2.095 1.00 88.12 301 PRO A CA 1
ATOM 2392 C C . PRO A 1 301 ? 13.160 6.326 3.044 1.00 88.12 301 PRO A C 1
ATOM 2394 O O . PRO A 1 301 ? 13.553 5.252 2.596 1.00 88.12 301 PRO A O 1
ATOM 2397 N N . GLY A 1 302 ? 12.780 6.479 4.316 1.00 91.94 302 GLY A N 1
ATOM 2398 C CA . GLY A 1 302 ? 12.627 5.392 5.287 1.00 91.94 302 GLY A CA 1
ATOM 2399 C C . GLY A 1 302 ? 11.473 4.429 4.986 1.00 91.94 302 GLY A C 1
ATOM 2400 O O . GLY A 1 302 ? 11.376 3.388 5.627 1.00 91.94 302 GLY A O 1
ATOM 2401 N N . ASP A 1 303 ? 10.653 4.726 3.974 1.00 90.38 303 ASP A N 1
ATOM 2402 C CA . ASP A 1 303 ? 9.586 3.867 3.465 1.00 90.38 303 ASP A CA 1
ATOM 2403 C C . ASP A 1 303 ? 9.922 3.368 2.044 1.00 90.38 303 ASP A C 1
ATOM 2405 O O . ASP A 1 303 ? 9.301 3.774 1.050 1.00 90.38 303 ASP A O 1
ATOM 2409 N N . PRO A 1 304 ? 10.940 2.495 1.894 1.00 93.31 304 PRO A N 1
ATOM 2410 C CA . PRO A 1 304 ? 11.302 1.948 0.595 1.00 93.31 304 PRO A CA 1
ATOM 2411 C C . PRO A 1 304 ? 10.208 1.028 0.043 1.00 93.31 304 PRO A C 1
ATOM 2413 O O . PRO A 1 304 ? 9.430 0.418 0.782 1.00 93.31 304 PRO A O 1
ATOM 2416 N N . ASP A 1 305 ? 10.217 0.827 -1.276 1.00 91.94 305 ASP A N 1
ATOM 2417 C CA . ASP A 1 305 ? 9.283 -0.099 -1.940 1.00 91.94 305 ASP A CA 1
ATOM 2418 C C . ASP A 1 305 ? 9.365 -1.550 -1.396 1.00 91.94 305 ASP A C 1
ATOM 2420 O O . ASP A 1 305 ? 8.376 -2.286 -1.410 1.00 91.94 305 ASP A O 1
ATOM 2424 N N . ASP A 1 306 ? 10.526 -1.956 -0.867 1.00 89.75 306 ASP A N 1
ATOM 2425 C CA . ASP A 1 306 ? 10.761 -3.214 -0.151 1.00 89.75 306 ASP A CA 1
ATOM 2426 C C . ASP A 1 306 ? 10.859 -2.990 1.378 1.00 89.75 306 ASP A C 1
ATOM 2428 O O . ASP A 1 306 ? 11.844 -3.391 1.982 1.00 89.75 306 ASP A O 1
ATOM 2432 N N . SER A 1 307 ? 9.880 -2.372 2.049 1.00 81.06 307 SER A N 1
ATOM 2433 C CA . SER A 1 307 ? 9.947 -2.089 3.507 1.00 81.06 307 SER A CA 1
ATOM 2434 C C . SER A 1 307 ? 9.740 -3.299 4.442 1.00 81.06 307 SER A C 1
ATOM 2436 O O . SER A 1 307 ? 9.616 -3.150 5.654 1.00 81.06 307 SER A O 1
ATOM 2438 N N . GLY A 1 308 ? 9.657 -4.525 3.911 1.00 70.62 308 GLY A N 1
ATOM 2439 C CA . GLY A 1 308 ? 9.464 -5.761 4.691 1.00 70.62 308 GLY A CA 1
ATOM 2440 C C . GLY A 1 308 ? 8.036 -5.989 5.179 1.00 70.62 308 GLY A C 1
ATOM 2441 O O . GLY A 1 308 ? 7.570 -7.130 5.194 1.00 70.62 308 GLY A O 1
ATOM 2442 N N . GLU A 1 309 ? 7.289 -4.923 5.434 1.00 65.12 309 GLU A N 1
ATOM 2443 C CA . GLU A 1 309 ? 5.875 -4.968 5.790 1.00 65.12 309 GLU A CA 1
ATOM 2444 C C . GLU A 1 309 ? 4.975 -4.979 4.543 1.00 65.12 309 GLU A C 1
ATOM 2446 O O . GLU A 1 309 ? 5.342 -4.508 3.462 1.00 65.12 309 GLU A O 1
ATOM 2451 N N . GLY A 1 310 ? 3.806 -5.613 4.651 1.00 62.59 310 GLY A N 1
ATOM 2452 C CA . GLY A 1 310 ? 2.844 -5.687 3.555 1.00 62.59 310 GLY A CA 1
ATOM 2453 C C . GLY A 1 310 ? 1.725 -6.694 3.800 1.00 62.59 310 GLY A C 1
ATOM 2454 O O . GLY A 1 310 ? 1.957 -7.839 4.187 1.00 62.59 310 GLY A O 1
ATOM 2455 N N . PHE A 1 311 ? 0.494 -6.274 3.520 1.00 61.22 311 PHE A N 1
ATOM 2456 C CA . PHE A 1 311 ? -0.706 -7.093 3.712 1.00 61.22 311 PHE A CA 1
ATOM 2457 C C . PHE A 1 311 ? -1.000 -8.051 2.549 1.00 61.22 311 PHE A C 1
ATOM 2459 O O . PHE A 1 311 ? -1.748 -9.017 2.708 1.00 61.22 311 PHE A O 1
ATOM 2466 N N . VAL A 1 312 ? -0.444 -7.774 1.365 1.00 61.84 312 VAL A N 1
ATOM 2467 C CA . VAL A 1 312 ? -0.765 -8.465 0.108 1.00 61.84 312 VAL A CA 1
ATOM 2468 C C . VAL A 1 312 ? 0.509 -8.984 -0.548 1.00 61.84 312 VAL A C 1
ATOM 2470 O O . VAL A 1 312 ? 1.451 -8.226 -0.786 1.00 61.84 312 VAL A O 1
ATOM 2473 N N . LYS A 1 313 ? 0.513 -10.269 -0.912 1.00 65.25 313 LYS A N 1
ATOM 2474 C CA . LYS A 1 313 ? 1.523 -10.859 -1.791 1.00 65.25 313 LYS A CA 1
ATOM 2475 C C . LYS A 1 313 ? 0.984 -10.923 -3.216 1.00 65.25 313 LYS A C 1
ATOM 2477 O O . LYS A 1 313 ? -0.145 -11.365 -3.440 1.00 65.25 313 LYS A O 1
ATOM 2482 N N . MET A 1 314 ? 1.800 -10.492 -4.174 1.00 65.81 314 MET A N 1
ATOM 2483 C CA . MET A 1 314 ? 1.447 -10.482 -5.591 1.00 65.81 314 MET A CA 1
ATOM 2484 C C . MET A 1 314 ? 2.564 -11.065 -6.448 1.00 65.81 314 MET A C 1
ATOM 2486 O O . MET A 1 314 ? 3.744 -10.923 -6.130 1.00 65.81 314 MET A O 1
ATOM 2490 N N . GLU A 1 315 ? 2.165 -11.671 -7.556 1.00 69.50 315 GLU A N 1
ATOM 2491 C CA . GLU A 1 315 ? 3.021 -12.044 -8.675 1.00 69.50 315 GLU A CA 1
ATOM 2492 C C . GLU A 1 315 ? 2.735 -11.101 -9.843 1.00 69.50 315 GLU A C 1
ATOM 2494 O O . GLU A 1 315 ? 1.577 -10.813 -10.147 1.00 69.50 315 GLU A O 1
ATOM 2499 N N . ILE A 1 316 ? 3.790 -10.589 -10.477 1.00 72.69 316 ILE A N 1
ATOM 2500 C CA . ILE A 1 316 ? 3.680 -9.621 -11.570 1.00 72.69 316 ILE A CA 1
ATOM 2501 C C . ILE A 1 316 ? 4.291 -10.238 -12.820 1.00 72.69 316 ILE A C 1
ATOM 2503 O O . ILE A 1 316 ? 5.481 -10.550 -12.845 1.00 72.69 316 ILE A O 1
ATOM 2507 N N . ASN A 1 317 ? 3.478 -10.367 -13.865 1.00 72.62 317 ASN A N 1
ATOM 2508 C CA . ASN A 1 317 ? 3.913 -10.807 -15.182 1.00 72.62 317 ASN A CA 1
ATOM 2509 C C . ASN A 1 317 ? 3.946 -9.605 -16.125 1.00 72.62 317 ASN A C 1
ATOM 2511 O O . ASN A 1 317 ? 2.961 -8.879 -16.261 1.00 72.62 317 ASN A O 1
ATOM 2515 N N . ILE A 1 318 ? 5.072 -9.401 -16.808 1.00 72.69 318 ILE A N 1
ATOM 2516 C CA . ILE A 1 318 ? 5.227 -8.290 -17.750 1.00 72.69 318 ILE A CA 1
ATOM 2517 C C . ILE A 1 318 ? 5.256 -8.834 -19.164 1.00 72.69 318 ILE A C 1
ATOM 2519 O O . ILE A 1 318 ? 6.205 -9.501 -19.583 1.00 72.69 318 ILE A O 1
ATOM 2523 N N . LEU A 1 319 ? 4.222 -8.503 -19.929 1.00 68.69 319 LEU A N 1
ATOM 2524 C CA . LEU A 1 319 ? 4.157 -8.819 -21.343 1.00 68.69 319 LEU A CA 1
ATOM 2525 C C . LEU A 1 319 ? 4.673 -7.629 -22.150 1.00 68.69 319 LEU A C 1
ATOM 2527 O O . LEU A 1 319 ? 4.196 -6.494 -22.063 1.00 68.69 319 LEU A O 1
ATOM 2531 N N . SER A 1 320 ? 5.664 -7.912 -22.987 1.00 58.81 320 SER A N 1
ATOM 2532 C CA . SER A 1 320 ? 6.150 -6.970 -23.986 1.00 58.81 320 SER A CA 1
ATOM 2533 C C . SER A 1 320 ? 5.077 -6.708 -25.043 1.00 58.81 320 SER A C 1
ATOM 2535 O O . SER A 1 320 ? 4.617 -7.650 -25.684 1.00 58.81 320 SER A O 1
ATOM 2537 N N . TRP A 1 321 ? 4.747 -5.444 -25.328 1.00 55.56 321 TRP A N 1
ATOM 2538 C CA . TRP A 1 321 ? 3.975 -5.142 -26.539 1.00 55.56 321 TRP A CA 1
ATOM 2539 C C . TRP A 1 321 ? 4.792 -5.437 -27.805 1.00 55.56 321 TRP A C 1
ATOM 2541 O O . TRP A 1 321 ? 6.013 -5.252 -27.842 1.00 55.56 321 TRP A O 1
ATOM 2551 N N . ALA A 1 322 ? 4.101 -5.886 -28.856 1.00 49.41 322 ALA A N 1
ATOM 2552 C CA . ALA A 1 322 ? 4.702 -6.223 -30.142 1.00 49.41 322 ALA A CA 1
ATOM 2553 C C . ALA A 1 322 ? 5.327 -4.993 -30.824 1.00 49.41 322 ALA A C 1
ATOM 2555 O O . ALA A 1 322 ? 4.742 -3.909 -30.833 1.00 49.41 322 ALA A O 1
ATOM 2556 N N . LYS A 1 323 ? 6.485 -5.177 -31.471 1.00 52.50 323 LYS A N 1
ATOM 2557 C CA . LYS A 1 323 ? 7.040 -4.180 -32.395 1.00 52.50 323 LYS A CA 1
ATOM 2558 C C . LYS A 1 323 ? 6.081 -4.025 -33.579 1.00 52.50 323 LYS A C 1
ATOM 2560 O O . LYS A 1 323 ? 5.752 -5.008 -34.240 1.00 52.50 323 LYS A O 1
ATOM 2565 N N . ARG A 1 324 ? 5.653 -2.794 -33.855 1.00 53.84 324 ARG A N 1
ATOM 2566 C CA . ARG A 1 324 ? 4.908 -2.427 -35.064 1.00 53.84 324 ARG A CA 1
ATOM 2567 C C . ARG A 1 324 ? 5.771 -1.454 -35.857 1.00 53.84 324 ARG A C 1
ATOM 2569 O O . ARG A 1 324 ? 6.283 -0.497 -35.285 1.00 53.84 324 ARG A O 1
ATOM 2576 N N . THR A 1 325 ? 5.968 -1.734 -37.138 1.00 52.28 325 THR A N 1
ATOM 2577 C CA . THR A 1 325 ? 6.672 -0.843 -38.063 1.00 52.28 325 THR A CA 1
ATOM 2578 C C . THR A 1 325 ? 5.631 -0.252 -38.998 1.00 52.28 325 THR A C 1
ATOM 2580 O O . THR A 1 325 ? 4.814 -0.993 -39.541 1.00 52.28 325 THR A O 1
ATOM 2583 N N . GLN A 1 326 ? 5.643 1.070 -39.138 1.00 42.97 326 GLN A N 1
ATOM 2584 C CA . GLN A 1 326 ? 4.850 1.790 -40.122 1.00 42.97 326 GLN A CA 1
ATOM 2585 C C . GLN A 1 326 ? 5.817 2.642 -40.934 1.00 42.97 326 GLN A C 1
ATOM 2587 O O . GLN A 1 326 ? 6.453 3.540 -40.384 1.00 42.97 326 GLN A O 1
ATOM 2592 N N . ASP A 1 327 ? 5.934 2.331 -42.218 1.00 57.44 327 ASP A N 1
ATOM 2593 C CA . ASP A 1 327 ? 6.669 3.161 -43.162 1.00 57.44 327 ASP A CA 1
ATOM 2594 C C . ASP A 1 327 ? 5.778 4.347 -43.558 1.00 57.44 327 ASP A C 1
ATOM 2596 O O . ASP A 1 327 ? 4.576 4.185 -43.792 1.00 57.44 327 ASP A O 1
ATOM 2600 N N . VAL A 1 328 ? 6.351 5.550 -43.569 1.00 42.25 328 VAL A N 1
ATOM 2601 C CA . VAL A 1 328 ? 5.681 6.773 -44.021 1.00 42.25 328 VAL A CA 1
ATOM 2602 C C . VAL A 1 328 ? 6.538 7.363 -45.132 1.00 42.25 328 VAL A C 1
ATOM 2604 O O . VAL A 1 328 ? 7.610 7.899 -44.858 1.00 42.25 328 VAL A O 1
ATOM 2607 N N . ASP A 1 329 ? 6.071 7.237 -46.373 1.00 46.69 329 ASP A N 1
ATOM 2608 C CA . ASP A 1 329 ? 6.639 7.970 -47.504 1.00 46.69 329 ASP A CA 1
ATOM 2609 C C . ASP A 1 329 ? 6.193 9.437 -47.400 1.00 46.69 329 ASP A C 1
ATOM 2611 O O . ASP A 1 329 ? 5.000 9.713 -47.235 1.00 46.69 329 ASP A O 1
ATOM 2615 N N . LEU A 1 330 ? 7.158 10.361 -47.432 1.00 44.81 330 LEU A N 1
ATOM 2616 C CA . LEU A 1 330 ? 6.935 11.811 -47.357 1.00 44.81 330 LEU A CA 1
ATOM 2617 C C . LEU A 1 330 ? 6.751 12.442 -48.737 1.00 44.81 330 LEU A C 1
ATOM 2619 O O . LEU A 1 330 ? 7.538 12.099 -49.650 1.00 44.81 330 LEU A O 1
#

Secondary structure (DSSP, 8-state):
-B-TTSEEEEEEEEEEESEES---SSPP---HHHHHH--BTTSTTSSSPBPSSB-S-TTTTPB-----TTSSS--GGGEE--SSS---PEEPP---SS---S-------B---GGG-BGGGS-EEEEEEEEEETTB-S--EEEETT----B-HHHHHHHHHHHHT--GGG-EEE-GGG-SS-EEE-SHHHHHHHEEETTTTPBPPHHHHHHHHH-TTTS-EEEEGGGEEEEEPPP-BSSHHHHS--EETTEE-S--S-GGG--HHHHTTSB-B-TTEEEEEEEEEE-S--BSSPPPPP-STTSBTT-S--SEEEEEEEEEPPP-------

Sequence (330 aa):
MTGADGHSIKFTRWALNVTNKSSYILRHVNNYANWATYYNAKAEGGTAALNRFFGSTANPYRVYWAVDNNYSSNTAGDFNQFNDATPNWKAMLNVTGDTHTTNVDYCFENTMAANQQIQGFTTGVLLEGKYAINGKTDVDLFTLGSSSAVYDETKMLEFINATLGKTGDDQYIFDESSLQGGITIDTEDEFTKYFKTKNGGIAMTSEDAKKLMADQSVAQINYYQTGKTYYWTRPIKHFGDYYTPIYKNGLPADYYDDARDYNDNDHLGRYGVVRNNWYELNITSVSGPGYPEIPEIPTDPGDPDDSGEGFVKMEINILSWAKRTQDVDL

pLDDT: mean 86.48, std 12.95, range [42.25, 98.06]